Protein AF-A0A8S4G2T6-F1 (afdb_monomer_lite)

Foldseek 3Di:
DDPVVVVVCCCVPQNLVNVLVVLVVQCVDPLLVVQCVDQDDDDPDPVSPPDHNVNSVVSVVVSLVSVLVSLLVVVVVVVVVVVVVVVCVVVVPDPDDDPPDCVLVVLVVVLVVLSVVCVDPPCPPVSLVVNLVSLVVVCVDPLLVVQCVPQDDDDPDPVVPPDHNVNSVVSVVSSVVSNVSSVVVVVVPDPVVNVVVVVVVVVVVVVVVVVVVVVVVVVVVVVVVVVVVVVVVVVVVVVVVVVVVVVVVVVVVVVVVVVPDDDDPDPVVVVVVVVVVVVVVVVVVVVVVVVVVVVVVVVVVVVVVVVVVVVVVVVVVVVVVVVCVVCVVVVHDDDPDDPDPVVVVPD

Sequence (347 aa):
MKKDSLKQLLVKRIGMETFSAKLSEVSKHEAYSRAAKHPQLKVKAASDILIDYEFCKLFKGLETNLARHVVTSIFSAKLSEVSRHEAYSRAAKHPQLKVKAASDILIDYEFCKLFKGLETNLARHVVTSIFSAKLSEVSRHEAYSRAAKHPQLKVKAASDILIDYEFCKLFKGLESVLIQSLTVAQTNGDTEEDTESLAQYKSLIRQQDARLHELLQQLAAEQQRGHKLQAALTDATSENSRLKDENTLLKAQLSTAASIQPAPSVDVNIQLEYQQKLSALTEEVNRLNAVSQAANEELARTKKDQDDLLELLADQDSKLNEYKMRLLSLGQPVEDDLPTEAEQSLA

InterPro domains:
  IPR006953 Vesicle tethering protein Uso1/P115-like, head domain [PF04869] (2-68)
  IPR006955 Uso1/p115-like vesicle tethering protein, C-terminal [PF04871] (237-342)
  IPR011989 Armadillo-like helical [G3DSA:1.25.10.10] (1-68)
  IPR011989 Armadillo-like helical [G3DSA:1.25.10.10] (69-124)
  IPR011989 Armadillo-like helical [G3DSA:1.25.10.10] (125-182)
  IPR024095 Vesicle tethering protein p115 [PTHR10013] (3-262)

Organism: Plutella xylostella (NCBI:txid51655)

Radius of gyration: 42.74 Å; chains: 1; bounding box: 104×56×118 Å

Secondary structure (DSSP, 8-state):
--HHHHHHHHHHHT-HHHHHHHHHHHHHSHHHHHHTT-SS---SSGGG-SS-HHHHHHHHHHHHHHHHHHHHHHHHHHHHHHHHHHHHHHHTT-TT-----THHHHHHHHHHHHHHHHTSGGGHHHHHHHHHHHHHHHHHSHHHHHHTT-SS---SSGGG-S--HHHHHHHHHHHHHHHHHHHHHHHTS--HHHHHHHHHHHHHHHHHHHHHHHHHHHHHHHHHHHHHHHHHHHHHHHHHHHHHHHHHHHHHHHHHHHHHSS-----HHHHHHHHHHHHHHHHHHHHHHHHHHHHHHHHHHHHHHHHHHHHHHHHHHHHHHHHHHHHHHTT------PPPGGGGG--

pLDDT: mean 71.34, std 18.03, range [32.41, 97.31]

Structure (mmCIF, N/CA/C/O backbone):
data_AF-A0A8S4G2T6-F1
#
_entry.id   AF-A0A8S4G2T6-F1
#
loop_
_atom_site.group_PDB
_atom_site.id
_atom_site.type_symbol
_atom_site.label_atom_id
_atom_site.label_alt_id
_atom_site.label_comp_id
_atom_site.label_asym_id
_atom_site.label_entity_id
_atom_site.label_seq_id
_atom_site.pdbx_PDB_ins_code
_atom_site.Cartn_x
_atom_site.Cartn_y
_atom_site.Cartn_z
_atom_site.occupancy
_atom_site.B_iso_or_equiv
_atom_site.auth_seq_id
_atom_site.auth_comp_id
_atom_site.auth_asym_id
_atom_site.auth_atom_id
_atom_site.pdbx_PDB_model_num
ATOM 1 N N . MET A 1 1 ? 22.622 -19.905 3.052 1.00 53.53 1 MET A N 1
ATOM 2 C CA . MET A 1 1 ? 23.600 -19.986 1.938 1.00 53.53 1 MET A CA 1
ATOM 3 C C . MET A 1 1 ? 23.959 -18.561 1.515 1.00 53.53 1 MET A C 1
ATOM 5 O O . MET A 1 1 ? 23.044 -17.755 1.414 1.00 53.53 1 MET A O 1
ATOM 9 N N . LYS A 1 2 ? 25.239 -18.199 1.340 1.00 76.75 2 LYS A N 1
ATOM 10 C CA . LYS A 1 2 ? 25.619 -16.818 0.961 1.00 76.75 2 LYS A CA 1
ATOM 11 C C . LYS A 1 2 ? 25.312 -16.560 -0.525 1.00 76.75 2 LYS A C 1
ATOM 13 O O . LYS A 1 2 ? 25.535 -17.445 -1.351 1.00 76.75 2 LYS A O 1
ATOM 18 N N . LYS A 1 3 ? 24.831 -15.352 -0.857 1.00 64.75 3 LYS A N 1
ATOM 19 C CA . LYS A 1 3 ? 24.404 -14.927 -2.211 1.00 64.75 3 LYS A CA 1
ATOM 20 C C . LYS A 1 3 ? 25.457 -15.234 -3.285 1.00 64.75 3 LYS A C 1
ATOM 22 O O . LYS A 1 3 ? 25.122 -15.761 -4.342 1.00 64.75 3 LYS A O 1
ATOM 27 N N . ASP A 1 4 ? 26.729 -14.980 -2.993 1.00 64.44 4 ASP A N 1
ATOM 28 C CA . ASP A 1 4 ? 27.814 -15.171 -3.963 1.00 64.44 4 ASP A CA 1
ATOM 29 C C . ASP A 1 4 ? 28.198 -16.638 -4.162 1.00 64.44 4 ASP A C 1
ATOM 31 O O . ASP A 1 4 ? 28.523 -17.047 -5.275 1.00 64.44 4 ASP A O 1
ATOM 35 N N . SER A 1 5 ? 28.068 -17.466 -3.124 1.00 73.88 5 SER A N 1
ATOM 36 C CA . SER A 1 5 ? 28.280 -18.913 -3.238 1.00 73.88 5 SER A CA 1
ATOM 37 C C . SER A 1 5 ? 27.240 -19.560 -4.154 1.00 73.88 5 SER A C 1
ATOM 39 O O . SER A 1 5 ? 27.581 -20.433 -4.949 1.00 73.88 5 SER A O 1
ATOM 41 N N . LEU A 1 6 ? 25.983 -19.105 -4.087 1.00 74.81 6 LEU A N 1
ATOM 42 C CA . LEU A 1 6 ? 24.913 -19.594 -4.957 1.00 74.81 6 LEU A CA 1
ATOM 43 C C . LEU A 1 6 ? 25.132 -19.169 -6.416 1.00 74.81 6 LEU A C 1
ATOM 45 O O . LEU A 1 6 ? 25.026 -19.999 -7.316 1.00 74.81 6 LEU A O 1
ATOM 49 N N . LYS A 1 7 ? 25.514 -17.906 -6.648 1.00 70.56 7 LYS A N 1
ATOM 50 C CA . LYS A 1 7 ? 25.868 -17.407 -7.988 1.00 70.56 7 LYS A CA 1
ATOM 51 C C . LYS A 1 7 ? 27.004 -18.219 -8.613 1.00 70.56 7 LYS A C 1
ATOM 53 O O . LYS A 1 7 ? 26.889 -18.649 -9.756 1.00 70.56 7 LYS A O 1
ATOM 58 N N . GLN A 1 8 ? 28.079 -18.468 -7.862 1.00 70.81 8 GLN A N 1
ATOM 59 C CA . GLN A 1 8 ? 29.211 -19.263 -8.348 1.00 70.81 8 GLN A CA 1
ATOM 60 C C . GLN A 1 8 ? 28.806 -20.697 -8.690 1.00 70.81 8 GLN A C 1
ATOM 62 O O . GLN A 1 8 ? 29.274 -21.245 -9.687 1.00 70.81 8 GLN A O 1
ATOM 67 N N . LEU A 1 9 ? 27.934 -21.306 -7.885 1.00 79.00 9 LEU A N 1
ATOM 68 C CA . LEU A 1 9 ? 27.443 -22.657 -8.139 1.00 79.00 9 LEU A CA 1
ATOM 69 C C . LEU A 1 9 ? 26.601 -22.715 -9.421 1.00 79.00 9 LEU A C 1
ATOM 71 O O . LEU A 1 9 ? 26.767 -23.631 -10.224 1.00 79.00 9 LEU A O 1
ATOM 75 N N . LEU A 1 10 ? 25.750 -21.710 -9.630 1.00 76.31 10 LEU A N 1
ATOM 76 C CA . LEU A 1 10 ? 24.882 -21.591 -10.798 1.00 76.31 10 LEU A CA 1
ATOM 77 C C . LEU A 1 10 ? 25.693 -21.394 -12.088 1.00 76.31 10 LEU A C 1
ATOM 79 O O . LEU A 1 10 ? 25.471 -22.107 -13.066 1.00 76.31 10 LEU A O 1
ATOM 83 N N . VAL A 1 11 ? 26.710 -20.525 -12.060 1.00 70.81 11 VAL A N 1
ATOM 84 C CA . VAL A 1 11 ? 27.655 -20.352 -13.179 1.00 70.81 11 VAL A CA 1
ATOM 85 C C . VAL A 1 11 ? 28.403 -21.652 -13.478 1.00 70.81 11 VAL A C 1
ATOM 87 O O . VAL A 1 11 ? 28.485 -22.046 -14.636 1.00 70.81 11 VAL A O 1
ATOM 90 N N . LYS A 1 12 ? 28.932 -22.335 -12.453 1.00 77.94 12 LYS A N 1
ATOM 91 C CA . LYS A 1 12 ? 29.788 -23.520 -12.637 1.00 77.94 12 LYS A CA 1
ATOM 92 C C . LYS A 1 12 ? 29.040 -24.780 -13.064 1.00 77.94 12 LYS A C 1
ATOM 94 O O . LYS A 1 12 ? 29.635 -25.614 -13.735 1.00 77.94 12 LYS A O 1
ATOM 99 N N . ARG A 1 13 ? 27.793 -24.972 -12.621 1.00 86.25 13 ARG A N 1
ATOM 100 C CA . ARG A 1 13 ? 27.057 -26.231 -12.845 1.00 86.25 13 ARG A CA 1
ATOM 101 C C . ARG A 1 13 ? 25.997 -26.157 -13.930 1.00 86.25 13 ARG A C 1
ATOM 103 O O . ARG A 1 13 ? 25.755 -27.162 -14.581 1.00 86.25 13 ARG A O 1
ATOM 110 N N . ILE A 1 14 ? 25.344 -25.010 -14.084 1.00 82.62 14 ILE A N 1
ATOM 111 C CA . ILE A 1 14 ? 24.227 -24.847 -15.024 1.00 82.62 14 ILE A CA 1
ATOM 112 C C . ILE A 1 14 ? 24.676 -24.011 -16.224 1.00 82.62 14 ILE A C 1
ATOM 114 O O . ILE A 1 14 ? 24.299 -24.294 -17.359 1.00 82.62 14 ILE A O 1
ATOM 118 N N . GLY A 1 15 ? 25.528 -23.015 -15.980 1.00 75.50 15 GLY A N 1
ATOM 119 C CA . GLY A 1 15 ? 25.888 -22.020 -16.978 1.00 75.50 15 GLY A CA 1
ATOM 120 C C . GLY A 1 15 ? 24.841 -20.912 -17.019 1.00 75.50 15 GLY A C 1
ATOM 121 O O . GLY A 1 15 ? 23.632 -21.151 -16.982 1.00 75.50 15 GLY A O 1
ATOM 122 N N . MET A 1 16 ? 25.315 -19.669 -17.059 1.00 71.00 16 MET A N 1
ATOM 123 C CA . MET A 1 16 ? 24.437 -18.510 -16.919 1.00 71.00 16 MET A CA 1
ATOM 124 C C . MET A 1 16 ? 23.500 -18.327 -18.126 1.00 71.00 16 MET A C 1
ATOM 126 O O . MET A 1 16 ? 22.349 -17.926 -17.965 1.00 71.00 16 MET A O 1
ATOM 130 N N . GLU A 1 17 ? 23.967 -18.688 -19.322 1.00 72.62 17 GLU A N 1
ATOM 131 C CA . GLU A 1 17 ? 23.162 -18.669 -20.548 1.00 72.62 17 GLU A CA 1
ATOM 132 C C . GLU A 1 17 ? 22.051 -19.723 -20.513 1.00 72.62 17 GLU A C 1
ATOM 134 O O . GLU A 1 17 ? 20.893 -19.394 -20.756 1.00 72.62 17 GLU A O 1
ATOM 139 N N . THR A 1 18 ? 22.368 -20.960 -20.118 1.00 80.06 18 THR A N 1
ATOM 140 C CA . THR A 1 18 ? 21.391 -22.051 -19.962 1.00 80.06 18 THR A CA 1
ATOM 141 C C . THR A 1 18 ? 20.323 -21.705 -18.933 1.00 80.06 18 THR A C 1
ATOM 143 O O . THR A 1 18 ? 19.136 -21.932 -19.161 1.00 80.06 18 THR A O 1
ATOM 146 N N . PHE A 1 19 ? 20.735 -21.133 -17.799 1.00 82.50 19 PHE A N 1
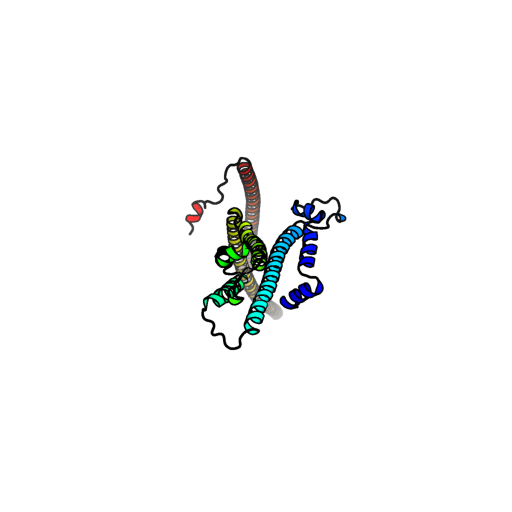ATOM 147 C CA . PHE A 1 19 ? 19.815 -20.692 -16.760 1.00 82.50 19 PHE A CA 1
ATOM 148 C C . PHE A 1 19 ? 18.864 -19.601 -17.273 1.00 82.50 19 PHE A C 1
ATOM 150 O O . PHE A 1 19 ? 17.655 -19.718 -17.093 1.00 82.50 19 PHE A O 1
ATOM 157 N N . SER A 1 20 ? 19.394 -18.586 -17.963 1.00 74.88 20 SER A N 1
ATOM 158 C CA . SER A 1 20 ? 18.592 -17.519 -18.576 1.00 74.88 20 SER A CA 1
ATOM 159 C C . SER A 1 20 ? 17.623 -18.062 -19.636 1.00 74.88 20 SER A C 1
ATOM 161 O O . SER A 1 20 ? 16.441 -17.722 -19.639 1.00 74.88 20 SER A O 1
ATOM 163 N N . ALA A 1 21 ? 18.088 -18.977 -20.491 1.00 80.38 21 ALA A N 1
ATOM 164 C CA . ALA A 1 21 ? 17.261 -19.617 -21.508 1.00 80.38 21 ALA A CA 1
ATOM 165 C C . ALA A 1 21 ? 16.087 -20.380 -20.879 1.00 80.38 21 ALA A C 1
ATOM 167 O O . ALA A 1 21 ? 14.944 -20.171 -21.284 1.00 80.38 21 ALA A O 1
ATOM 168 N N . LYS A 1 22 ? 16.356 -21.189 -19.846 1.00 83.50 22 LYS A N 1
ATOM 169 C CA . LYS A 1 22 ? 15.335 -21.947 -19.112 1.00 83.50 22 LYS A CA 1
ATOM 170 C C . LYS A 1 22 ? 14.353 -21.053 -18.368 1.00 83.50 22 LYS A C 1
ATOM 172 O O . LYS A 1 22 ? 13.161 -21.336 -18.364 1.00 83.50 22 LYS A O 1
ATOM 177 N N . LEU A 1 23 ? 14.827 -19.954 -17.790 1.00 82.38 23 LEU A N 1
ATOM 178 C CA . LEU A 1 23 ? 13.954 -18.975 -17.152 1.00 82.38 23 LEU A CA 1
ATOM 179 C C . LEU A 1 23 ? 12.996 -18.337 -18.171 1.00 82.38 23 LEU A C 1
ATOM 181 O O . LEU A 1 23 ? 11.801 -18.243 -17.905 1.00 82.38 23 LEU A O 1
ATOM 185 N N . SER A 1 24 ? 13.496 -18.013 -19.369 1.00 82.06 24 SER A N 1
ATOM 186 C CA . SER A 1 24 ? 12.681 -17.432 -20.444 1.00 82.06 24 SER A CA 1
ATOM 187 C C . SER A 1 24 ? 11.589 -18.366 -20.981 1.00 82.06 24 SER A C 1
ATOM 189 O O . SER A 1 24 ? 10.638 -17.900 -21.606 1.00 82.06 24 SER A O 1
ATOM 191 N N . GLU A 1 25 ? 11.706 -19.685 -20.773 1.00 86.19 25 GLU A N 1
ATOM 192 C CA . GLU A 1 25 ? 10.678 -20.656 -21.177 1.00 86.19 25 GLU A CA 1
ATOM 193 C C . GLU A 1 25 ? 9.378 -20.469 -20.377 1.00 86.19 25 GLU A C 1
ATOM 195 O O . GLU A 1 25 ? 8.299 -20.706 -20.916 1.00 86.19 25 GLU A O 1
ATOM 200 N N . VAL A 1 26 ? 9.458 -19.971 -19.137 1.00 83.56 26 VAL A N 1
ATOM 201 C CA . VAL A 1 26 ? 8.286 -19.720 -18.280 1.00 83.56 26 VAL A CA 1
ATOM 202 C C . VAL A 1 26 ? 7.405 -18.620 -18.872 1.00 83.56 26 VAL A C 1
ATOM 204 O O . VAL A 1 26 ? 6.210 -18.830 -19.066 1.00 83.56 26 VAL A O 1
ATOM 207 N N . SER A 1 27 ? 7.999 -17.483 -19.249 1.00 83.38 27 SER A N 1
ATOM 208 C CA . SER A 1 27 ? 7.277 -16.363 -19.874 1.00 83.38 27 SER A CA 1
ATOM 209 C C . SER A 1 27 ? 6.740 -16.693 -21.273 1.00 83.38 27 SER A C 1
ATOM 211 O O . SER A 1 27 ? 5.788 -16.066 -21.736 1.00 83.38 27 SER A O 1
ATOM 213 N N . LYS A 1 28 ? 7.323 -17.690 -21.953 1.00 87.19 28 LYS A N 1
ATOM 214 C CA . LYS A 1 28 ? 6.869 -18.187 -23.265 1.00 87.19 28 LYS A CA 1
ATOM 215 C C . LYS A 1 28 ? 5.751 -19.226 -23.165 1.00 87.19 28 LYS A C 1
ATOM 217 O O . LYS A 1 28 ? 5.163 -19.575 -24.187 1.00 87.19 28 LYS A O 1
ATOM 222 N N . HIS A 1 29 ? 5.463 -19.737 -21.970 1.00 86.94 29 HIS A N 1
ATOM 223 C CA . HIS A 1 29 ? 4.462 -20.777 -21.788 1.00 86.94 29 HIS A CA 1
ATOM 224 C C . HIS A 1 29 ? 3.048 -20.251 -22.088 1.00 86.94 29 HIS A C 1
ATOM 226 O O . HIS A 1 29 ? 2.688 -19.122 -21.742 1.00 86.94 29 HIS A O 1
ATOM 232 N N . GLU A 1 30 ? 2.206 -21.088 -22.698 1.00 84.38 30 GLU A N 1
ATOM 233 C CA . GLU A 1 30 ? 0.849 -20.696 -23.100 1.00 84.38 30 GLU A CA 1
ATOM 234 C C . GLU A 1 30 ? -0.009 -20.284 -21.891 1.00 84.38 30 GLU A C 1
ATOM 236 O O . GLU A 1 30 ? -0.682 -19.252 -21.919 1.00 84.38 30 GLU A O 1
ATOM 241 N N . ALA A 1 31 ? 0.074 -21.045 -20.793 1.00 79.81 31 ALA A N 1
ATOM 242 C CA . ALA A 1 31 ? -0.633 -20.728 -19.550 1.00 79.81 31 ALA A CA 1
ATOM 243 C C . ALA A 1 31 ? -0.209 -19.370 -18.964 1.00 79.81 31 ALA A C 1
ATOM 245 O O . ALA A 1 31 ? -1.056 -18.629 -18.474 1.00 79.81 31 ALA A O 1
ATOM 246 N N . TYR A 1 32 ? 1.074 -19.008 -19.086 1.00 86.38 32 TYR A N 1
ATOM 247 C CA . TYR A 1 32 ? 1.581 -17.712 -18.637 1.00 86.38 32 TYR A CA 1
ATOM 248 C C . TYR A 1 32 ? 1.003 -16.575 -19.485 1.00 86.38 32 TYR A C 1
ATOM 250 O O . TYR A 1 32 ? 0.474 -15.602 -18.956 1.00 86.38 32 TYR A O 1
ATOM 258 N N . SER A 1 33 ? 1.032 -16.721 -20.815 1.00 84.06 33 SER A N 1
ATOM 259 C CA . SER A 1 33 ? 0.483 -15.723 -21.747 1.00 84.06 33 SER A CA 1
ATOM 260 C C . SER A 1 33 ? -1.017 -15.492 -21.556 1.00 84.06 33 SER A C 1
ATOM 262 O O . SER A 1 33 ? -1.506 -14.380 -21.766 1.00 84.06 33 SER A O 1
ATOM 264 N N . ARG A 1 34 ? -1.750 -16.542 -21.172 1.00 81.25 34 ARG A N 1
ATOM 265 C CA . ARG A 1 34 ? -3.183 -16.487 -20.880 1.00 81.25 34 ARG A CA 1
ATOM 266 C C . ARG A 1 34 ? -3.452 -15.794 -19.542 1.00 81.25 34 ARG A C 1
ATOM 268 O O . ARG A 1 34 ? -4.256 -14.869 -19.501 1.00 81.25 34 ARG A O 1
ATOM 275 N N . ALA A 1 35 ? -2.751 -16.193 -18.482 1.00 80.81 35 ALA A N 1
ATOM 276 C CA . ALA A 1 35 ? -2.909 -15.626 -17.144 1.00 80.81 35 ALA A CA 1
ATOM 277 C C . ALA A 1 35 ? -2.503 -14.144 -17.085 1.00 80.81 35 ALA A C 1
ATOM 279 O O . ALA A 1 35 ? -3.231 -13.329 -16.531 1.00 80.81 35 ALA A O 1
ATOM 280 N N . ALA A 1 36 ? -1.409 -13.760 -17.750 1.00 83.12 36 ALA A N 1
ATOM 281 C CA . ALA A 1 36 ? -0.885 -12.392 -17.744 1.00 83.12 36 ALA A CA 1
ATOM 282 C C . ALA A 1 36 ? -1.822 -11.331 -18.363 1.00 83.12 36 ALA A C 1
ATOM 284 O O . ALA A 1 36 ? -1.598 -10.140 -18.166 1.00 83.12 36 ALA A O 1
ATOM 285 N N . LYS A 1 37 ? -2.849 -11.734 -19.127 1.00 82.81 37 LYS A N 1
ATOM 286 C CA . LYS A 1 37 ? -3.818 -10.824 -19.774 1.00 82.81 37 LYS A CA 1
ATOM 287 C C . LYS A 1 37 ? -5.128 -10.670 -19.001 1.00 82.81 37 LYS A C 1
ATOM 289 O O . LYS A 1 37 ? -5.961 -9.847 -19.376 1.00 82.81 37 LYS A O 1
ATOM 294 N N . HIS A 1 38 ? -5.336 -11.467 -17.958 1.00 78.56 38 HIS A N 1
ATOM 295 C CA . HIS A 1 38 ? -6.609 -11.544 -17.254 1.00 78.56 38 HIS A CA 1
ATOM 296 C C . HIS A 1 38 ? -6.387 -11.400 -15.744 1.00 78.56 38 HIS A C 1
ATOM 298 O O . HIS A 1 38 ? -6.188 -12.405 -15.067 1.00 78.56 38 HIS A O 1
ATOM 304 N N . PRO A 1 39 ? -6.468 -10.166 -15.203 1.00 75.50 39 PRO A N 1
ATOM 305 C CA . PRO A 1 39 ? -6.360 -9.920 -13.762 1.00 75.50 39 PRO A CA 1
ATOM 306 C C . PRO A 1 39 ? -7.411 -10.678 -12.943 1.00 75.50 39 PRO A C 1
ATOM 308 O O . PRO A 1 39 ? -7.183 -11.039 -11.795 1.00 75.50 39 PRO A O 1
ATOM 311 N N . GLN A 1 40 ? -8.571 -10.939 -13.550 1.00 71.12 40 GLN A N 1
ATOM 312 C CA . GLN A 1 40 ? -9.634 -11.741 -12.960 1.00 71.12 40 GLN A CA 1
ATOM 313 C C . GLN A 1 40 ? -9.529 -13.194 -13.425 1.00 71.12 40 GLN A C 1
ATOM 315 O O . GLN A 1 40 ? -9.533 -13.476 -14.628 1.00 71.12 40 GLN A O 1
ATOM 320 N N . LEU A 1 41 ? -9.501 -14.116 -12.462 1.00 66.00 41 LEU A N 1
ATOM 321 C CA . LEU A 1 41 ? -9.410 -15.549 -12.712 1.00 66.00 41 LEU A CA 1
ATOM 322 C C . LEU A 1 41 ? -10.727 -16.069 -13.314 1.00 66.00 41 LEU A C 1
ATOM 324 O O . LEU A 1 41 ? -11.729 -16.226 -12.620 1.00 66.00 41 LEU A O 1
ATOM 328 N N . LYS A 1 42 ? -10.733 -16.324 -14.625 1.00 63.81 42 LYS A N 1
ATOM 329 C CA . LYS A 1 42 ? -11.888 -16.874 -15.353 1.00 63.81 42 LYS A CA 1
ATOM 330 C C . LYS A 1 42 ? -11.583 -18.298 -15.800 1.00 63.81 42 LYS A C 1
ATOM 332 O O . LYS A 1 42 ? -11.086 -18.514 -16.903 1.00 63.81 42 LYS A O 1
ATOM 337 N N . VAL A 1 43 ? -11.873 -19.266 -14.935 1.00 68.19 43 VAL A N 1
ATOM 338 C CA . VAL A 1 43 ? -11.674 -20.698 -15.210 1.00 68.19 43 VAL A CA 1
ATOM 339 C C . VAL A 1 43 ? -12.979 -21.476 -15.074 1.00 68.19 43 VAL A C 1
ATOM 341 O O . VAL A 1 43 ? -13.855 -21.101 -14.299 1.00 68.19 43 VAL A O 1
ATOM 344 N N . LYS A 1 44 ? -13.116 -22.554 -15.854 1.00 72.00 44 LYS A N 1
ATOM 345 C CA . LYS A 1 44 ? -14.294 -23.438 -15.822 1.00 72.00 44 LYS A CA 1
ATOM 346 C C . LYS A 1 44 ? -14.148 -24.546 -14.778 1.00 72.00 44 LYS A C 1
ATOM 348 O O . LYS A 1 44 ? -15.152 -25.002 -14.241 1.00 72.00 44 LYS A O 1
ATOM 353 N N . ALA A 1 45 ? -12.913 -24.951 -14.482 1.00 66.00 45 ALA A N 1
ATOM 354 C CA . ALA A 1 45 ? -12.581 -25.935 -13.463 1.00 66.00 45 ALA A CA 1
ATOM 355 C C . ALA A 1 45 ? -11.297 -25.541 -12.715 1.00 66.00 45 ALA A C 1
ATOM 357 O O . ALA A 1 45 ? -10.409 -24.898 -13.273 1.00 66.00 45 ALA A O 1
ATOM 358 N N . ALA A 1 46 ? -11.173 -25.968 -11.455 1.00 61.66 46 ALA A N 1
ATOM 359 C CA . ALA A 1 46 ? -9.984 -25.710 -10.635 1.00 61.66 46 ALA A CA 1
ATOM 360 C C . ALA A 1 46 ? -8.703 -26.346 -11.215 1.00 61.66 46 ALA A C 1
ATOM 362 O O . ALA A 1 46 ? -7.610 -25.833 -11.001 1.00 61.66 46 ALA A O 1
ATOM 363 N N . SER A 1 47 ? -8.839 -27.423 -11.997 1.00 68.44 47 SER A N 1
ATOM 364 C CA . SER A 1 47 ? -7.738 -28.088 -12.706 1.00 68.44 47 SER A CA 1
ATOM 365 C C . SER A 1 47 ? -7.096 -27.236 -13.804 1.00 68.44 47 SER A C 1
ATOM 367 O O . SER A 1 47 ? -5.986 -27.541 -14.230 1.00 68.44 47 SER A O 1
ATOM 369 N N . ASP A 1 48 ? -7.773 -26.179 -14.259 1.00 58.72 48 ASP A N 1
ATOM 370 C CA . ASP A 1 48 ? -7.282 -25.300 -15.326 1.00 58.72 48 ASP A CA 1
ATOM 371 C C . ASP A 1 48 ? -6.396 -24.162 -14.784 1.00 58.72 48 ASP A C 1
ATOM 373 O O . ASP A 1 48 ? -5.818 -23.393 -15.557 1.00 58.72 48 ASP A O 1
ATOM 377 N N . ILE A 1 49 ? -6.281 -24.041 -13.454 1.00 64.56 49 ILE A N 1
ATOM 378 C CA . ILE A 1 49 ? -5.466 -23.028 -12.779 1.00 64.56 49 ILE A CA 1
ATOM 379 C C . ILE A 1 49 ? -4.047 -23.579 -12.602 1.00 64.56 49 ILE A C 1
ATOM 381 O O . ILE A 1 49 ? -3.716 -24.182 -11.585 1.00 64.56 49 ILE A O 1
ATOM 385 N N . LEU A 1 50 ? -3.199 -23.373 -13.611 1.00 70.88 50 LEU A N 1
ATOM 386 C CA . LEU A 1 50 ? -1.773 -23.713 -13.531 1.00 70.88 50 LEU A CA 1
ATOM 387 C C . LEU A 1 50 ? -0.914 -22.522 -13.078 1.00 70.88 50 LEU A C 1
ATOM 389 O O . LEU A 1 50 ? 0.054 -22.694 -12.345 1.00 70.88 50 LEU A O 1
ATOM 393 N N . ILE A 1 51 ? -1.249 -21.323 -13.562 1.00 76.44 51 ILE A N 1
ATOM 394 C CA . ILE A 1 51 ? -0.526 -20.069 -13.327 1.00 76.44 51 ILE A CA 1
ATOM 395 C C . ILE A 1 51 ? -1.565 -18.957 -13.158 1.00 76.44 51 ILE A C 1
ATOM 397 O O . ILE A 1 51 ? -2.485 -18.862 -13.972 1.00 76.44 51 ILE A O 1
ATOM 401 N N . ASP A 1 52 ? -1.414 -18.123 -12.131 1.00 78.19 52 ASP A N 1
ATOM 402 C CA . ASP A 1 52 ? -2.269 -16.960 -11.887 1.00 78.19 52 ASP A CA 1
ATOM 403 C C . ASP A 1 52 ? -1.608 -15.631 -12.307 1.00 78.19 52 ASP A C 1
ATOM 405 O O . ASP A 1 52 ? -0.417 -15.554 -12.629 1.00 78.19 52 ASP A O 1
ATOM 409 N N . TYR A 1 53 ? -2.414 -14.569 -12.341 1.00 77.19 53 TYR A N 1
ATOM 410 C CA . TYR A 1 53 ? -1.984 -13.240 -12.771 1.00 77.19 53 TYR A CA 1
ATOM 411 C C . TYR A 1 53 ? -0.930 -12.612 -11.842 1.00 77.19 53 TYR A C 1
ATOM 413 O O . TYR A 1 53 ? 0.004 -11.966 -12.327 1.00 77.19 53 TYR A O 1
ATOM 421 N N . GLU A 1 54 ? -1.028 -12.832 -10.529 1.00 74.31 54 GLU A N 1
ATOM 422 C CA . GLU A 1 54 ? -0.076 -12.284 -9.556 1.00 74.31 54 GLU A CA 1
ATOM 423 C C . GLU A 1 54 ? 1.295 -12.949 -9.698 1.00 74.31 54 GLU A C 1
ATOM 425 O O . GLU A 1 54 ? 2.324 -12.265 -9.680 1.00 74.31 54 GLU A O 1
ATOM 430 N N . PHE A 1 55 ? 1.328 -14.257 -9.966 1.00 81.75 55 PHE A N 1
ATOM 431 C CA . PHE A 1 55 ? 2.552 -14.949 -10.355 1.00 81.75 55 PHE A CA 1
ATOM 432 C C . PHE A 1 55 ? 3.164 -14.334 -11.616 1.00 81.75 55 PHE A C 1
ATOM 434 O O . PHE A 1 55 ? 4.361 -14.052 -11.628 1.00 81.75 55 PHE A O 1
ATOM 441 N N . CYS A 1 56 ? 2.378 -14.089 -12.671 1.00 78.56 56 CYS A N 1
ATOM 442 C CA . CYS A 1 56 ? 2.888 -13.476 -13.901 1.00 78.56 56 CYS A CA 1
ATOM 443 C C . CYS A 1 56 ? 3.486 -12.084 -13.650 1.00 78.56 56 CYS A C 1
ATOM 445 O O . CYS A 1 56 ? 4.573 -11.769 -14.140 1.00 78.56 56 CYS A O 1
ATOM 447 N N . LYS A 1 57 ? 2.809 -11.252 -12.854 1.00 77.69 57 LYS A N 1
ATOM 448 C CA . LYS A 1 57 ? 3.286 -9.913 -12.488 1.00 77.69 57 LYS A CA 1
ATOM 449 C C . LYS A 1 57 ? 4.604 -9.981 -11.712 1.00 77.69 57 LYS A C 1
ATOM 451 O O . LYS A 1 57 ? 5.567 -9.293 -12.065 1.00 77.69 57 LYS A O 1
ATOM 456 N N . LEU A 1 58 ? 4.672 -10.851 -10.704 1.00 74.31 58 LEU A N 1
ATOM 457 C CA . LEU A 1 58 ? 5.872 -11.073 -9.900 1.00 74.31 58 LEU A CA 1
ATOM 458 C C . LEU A 1 58 ? 7.027 -11.618 -10.750 1.00 74.31 58 LEU A C 1
ATOM 460 O O . LEU A 1 58 ? 8.141 -11.090 -10.703 1.00 74.31 58 LEU A O 1
ATOM 464 N N . PHE A 1 59 ? 6.763 -12.650 -11.552 1.00 76.81 59 PHE A N 1
ATOM 465 C CA . PHE A 1 59 ? 7.759 -13.309 -12.389 1.00 76.81 59 PHE A CA 1
ATOM 466 C C . PHE A 1 59 ? 8.355 -12.344 -13.409 1.00 76.81 59 PHE A C 1
ATOM 468 O O . PHE A 1 59 ? 9.573 -12.271 -13.514 1.00 76.81 59 PHE A O 1
ATOM 475 N N . LYS A 1 60 ? 7.539 -11.525 -14.083 1.00 76.50 60 LYS A N 1
ATOM 476 C CA . LYS A 1 60 ? 8.020 -10.509 -15.033 1.00 76.50 60 LYS A CA 1
ATOM 477 C C . LYS A 1 60 ? 8.981 -9.509 -14.378 1.00 76.50 60 LYS A C 1
ATOM 479 O O . LYS A 1 60 ? 10.027 -9.171 -14.944 1.00 76.50 60 LYS A O 1
ATOM 484 N N . GLY A 1 61 ? 8.658 -9.055 -13.165 1.00 68.62 61 GLY A N 1
ATOM 485 C CA . GLY A 1 61 ? 9.531 -8.174 -12.386 1.00 68.62 61 GLY A CA 1
ATOM 486 C C . GLY A 1 61 ? 10.844 -8.856 -11.989 1.00 68.62 61 GLY A C 1
ATOM 487 O O . GLY A 1 61 ? 11.925 -8.274 -12.123 1.00 68.62 61 GLY A O 1
ATOM 488 N N . LEU A 1 62 ? 10.776 -10.107 -11.532 1.00 69.25 62 LEU A N 1
ATOM 489 C CA . LEU A 1 62 ? 11.949 -10.881 -11.125 1.00 69.25 62 LEU A CA 1
ATOM 490 C C . LEU A 1 62 ? 12.833 -11.284 -12.311 1.00 69.25 62 LEU A C 1
ATOM 492 O O . LEU A 1 62 ? 14.047 -11.136 -12.216 1.00 69.25 62 LEU A O 1
ATOM 496 N N . GLU A 1 63 ? 12.255 -11.719 -13.429 1.00 73.31 63 GLU A N 1
ATOM 497 C CA . GLU A 1 63 ? 12.950 -12.081 -14.669 1.00 73.31 63 GLU A CA 1
ATOM 498 C C . GLU A 1 63 ? 13.777 -10.899 -15.183 1.00 73.31 63 GLU A C 1
ATOM 500 O O . GLU A 1 63 ? 14.968 -11.044 -15.454 1.00 73.31 63 GLU A O 1
ATOM 505 N N . THR A 1 64 ? 13.196 -9.697 -15.192 1.00 66.25 64 THR A N 1
ATOM 506 C CA . THR A 1 64 ? 13.891 -8.465 -15.595 1.00 66.25 64 THR A CA 1
ATOM 507 C C . THR A 1 64 ? 15.050 -8.126 -14.649 1.00 66.25 64 THR A C 1
ATOM 509 O O . THR A 1 64 ? 16.155 -7.784 -15.079 1.00 66.25 64 THR A O 1
ATOM 512 N N . ASN A 1 65 ? 14.830 -8.241 -13.336 1.00 64.75 65 ASN A N 1
ATOM 513 C CA . ASN A 1 65 ? 15.869 -7.991 -12.334 1.00 64.75 65 ASN A CA 1
ATOM 514 C C . ASN A 1 65 ? 17.007 -9.016 -12.394 1.00 64.75 65 ASN A C 1
ATOM 516 O O . ASN A 1 65 ? 18.175 -8.663 -12.187 1.00 64.75 65 ASN A O 1
ATOM 520 N N . LEU A 1 66 ? 16.667 -10.272 -12.676 1.00 66.69 66 LEU A N 1
ATOM 521 C CA . LEU A 1 66 ? 17.614 -11.366 -12.768 1.00 66.69 66 LEU A CA 1
ATOM 522 C C . LEU A 1 66 ? 18.422 -11.264 -14.058 1.00 66.69 66 LEU A C 1
ATOM 524 O O . LEU A 1 66 ? 19.643 -11.309 -13.978 1.00 66.69 66 LEU A O 1
ATOM 528 N N . ALA A 1 67 ? 17.784 -10.993 -15.200 1.00 63.72 67 ALA A N 1
ATOM 529 C CA . ALA A 1 67 ? 18.460 -10.700 -16.464 1.00 63.72 67 ALA A CA 1
ATOM 530 C C . ALA A 1 67 ? 19.487 -9.568 -16.302 1.00 63.72 67 ALA A C 1
ATOM 532 O O . ALA A 1 67 ? 20.633 -9.710 -16.726 1.00 63.72 67 ALA A O 1
ATOM 533 N N . ARG A 1 68 ? 19.130 -8.495 -15.581 1.00 62.03 68 ARG A N 1
ATOM 534 C CA . ARG A 1 68 ? 20.063 -7.407 -15.255 1.00 62.03 68 ARG A CA 1
ATOM 535 C C . ARG A 1 68 ? 21.270 -7.906 -14.457 1.00 62.03 68 ARG A C 1
ATOM 537 O O . ARG A 1 68 ? 22.402 -7.663 -14.853 1.00 62.03 68 ARG A O 1
ATOM 544 N N . HIS A 1 69 ? 21.047 -8.656 -13.377 1.00 64.38 69 HIS A N 1
ATOM 545 C CA . HIS A 1 69 ? 22.134 -9.219 -12.564 1.00 64.38 69 HIS A CA 1
ATOM 546 C C . HIS A 1 69 ? 23.019 -10.196 -13.345 1.00 64.38 69 HIS A C 1
ATOM 548 O O . HIS A 1 69 ? 24.231 -10.233 -13.134 1.00 64.38 69 HIS A O 1
ATOM 554 N N . VAL A 1 70 ? 22.422 -10.984 -14.237 1.00 62.50 70 VAL A N 1
ATOM 555 C CA . VAL A 1 70 ? 23.117 -11.916 -15.124 1.00 62.50 70 VAL A CA 1
ATOM 556 C C . VAL A 1 70 ? 24.032 -11.162 -16.083 1.00 62.50 70 VAL A C 1
ATOM 558 O O . VAL A 1 70 ? 25.220 -11.470 -16.147 1.00 62.50 70 VAL A O 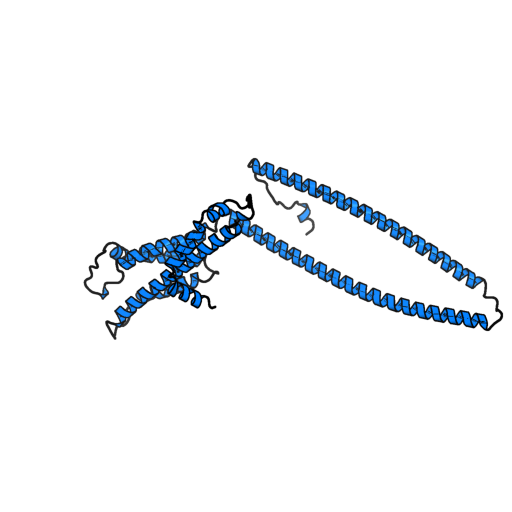1
ATOM 561 N N . VAL A 1 71 ? 23.519 -10.134 -16.761 1.00 58.22 71 VAL A N 1
ATOM 562 C CA . VAL A 1 71 ? 24.301 -9.292 -17.677 1.00 58.22 71 VAL A CA 1
ATOM 563 C C . VAL A 1 71 ? 25.431 -8.585 -16.932 1.00 58.22 71 VAL A C 1
ATOM 565 O O . VAL A 1 71 ? 26.580 -8.666 -17.359 1.00 58.22 71 VAL A O 1
ATOM 568 N N . THR A 1 72 ? 25.147 -7.974 -15.780 1.00 57.84 72 THR A N 1
ATOM 569 C CA . THR A 1 72 ? 26.156 -7.339 -14.918 1.00 57.84 72 THR A CA 1
ATOM 570 C C . THR A 1 72 ? 27.241 -8.333 -14.490 1.00 57.84 72 THR A C 1
ATOM 572 O O . THR A 1 72 ? 28.427 -8.007 -14.512 1.00 57.84 72 THR A O 1
ATOM 575 N N . SER A 1 73 ? 26.863 -9.569 -14.150 1.00 58.41 73 SER A N 1
ATOM 576 C CA . SER A 1 73 ? 27.806 -10.611 -13.733 1.00 58.41 73 SER A CA 1
ATOM 577 C C . SER A 1 73 ? 28.657 -11.144 -14.888 1.00 58.41 73 SER A C 1
ATOM 579 O O . SER A 1 73 ? 29.844 -11.390 -14.689 1.00 58.41 73 SER A O 1
ATOM 581 N N . ILE A 1 74 ? 28.081 -11.327 -16.081 1.00 55.88 74 ILE A N 1
ATOM 582 C CA . ILE A 1 74 ? 28.814 -11.750 -17.285 1.00 55.88 74 ILE A CA 1
ATOM 583 C C . ILE A 1 74 ? 29.771 -10.640 -17.724 1.00 55.88 74 ILE A C 1
ATOM 585 O O . ILE A 1 74 ? 30.932 -10.914 -18.019 1.00 55.88 74 ILE A O 1
ATOM 589 N N . PHE A 1 75 ? 29.309 -9.388 -17.714 1.00 53.59 75 PHE A N 1
ATOM 590 C CA . PHE A 1 75 ? 30.131 -8.223 -18.024 1.00 53.59 75 PHE A CA 1
ATOM 591 C C . PHE A 1 75 ? 31.312 -8.108 -17.055 1.00 53.59 75 PHE A C 1
ATOM 593 O O . PHE A 1 75 ? 32.445 -8.006 -1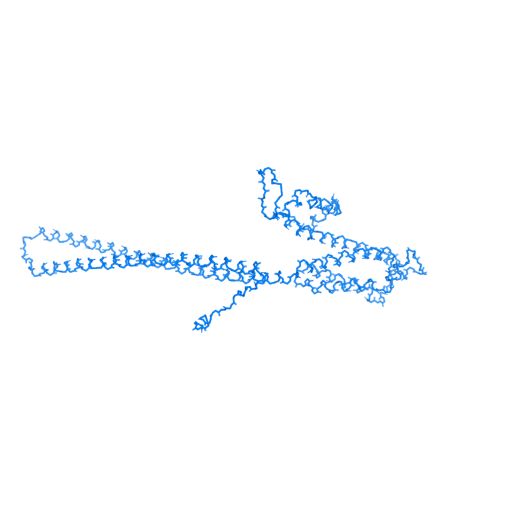7.503 1.00 53.59 75 PHE A O 1
ATOM 600 N N . SER A 1 76 ? 31.074 -8.229 -15.743 1.00 52.06 76 SER A N 1
ATOM 601 C CA . SER A 1 76 ? 32.127 -8.223 -14.715 1.00 52.06 76 SER A CA 1
ATOM 602 C C . SER A 1 76 ? 33.148 -9.351 -14.905 1.00 52.06 76 SER A C 1
ATOM 604 O O . SER A 1 76 ? 34.355 -9.110 -14.830 1.00 52.06 76 SER A O 1
ATOM 606 N N . ALA A 1 77 ? 32.689 -10.571 -15.206 1.00 55.41 77 ALA A N 1
ATOM 607 C CA . ALA A 1 77 ? 33.574 -11.703 -15.467 1.00 55.41 77 ALA A CA 1
ATOM 608 C C . ALA A 1 77 ? 34.450 -11.465 -16.708 1.00 55.41 77 ALA A C 1
ATOM 610 O O . ALA A 1 77 ? 35.664 -11.656 -16.635 1.00 55.41 77 ALA A O 1
ATOM 611 N N . LYS A 1 78 ? 33.861 -10.967 -17.804 1.00 51.62 78 LYS A N 1
ATOM 612 C CA . LYS A 1 78 ? 34.592 -10.642 -19.037 1.00 51.62 78 LYS A CA 1
ATOM 613 C C . LYS A 1 78 ? 35.546 -9.459 -18.862 1.00 51.62 78 LYS A C 1
ATOM 615 O O . LYS A 1 78 ? 36.666 -9.526 -19.351 1.00 51.62 78 LYS A O 1
ATOM 620 N N . LEU A 1 79 ? 35.168 -8.417 -18.117 1.00 50.69 79 LEU A N 1
ATOM 621 C CA . LEU A 1 79 ? 36.058 -7.290 -17.801 1.00 50.69 79 LEU A CA 1
ATOM 622 C C . LEU A 1 79 ? 37.266 -7.752 -16.974 1.00 50.69 79 LEU A C 1
ATOM 624 O O . LEU A 1 79 ? 38.397 -7.360 -17.243 1.00 50.69 79 LEU A O 1
ATOM 628 N N . SER A 1 80 ? 37.037 -8.642 -16.003 1.00 49.38 80 SER A N 1
ATOM 629 C CA . SER A 1 80 ? 38.105 -9.261 -15.214 1.00 49.38 80 SER A CA 1
ATOM 630 C C . SER A 1 80 ? 39.016 -10.156 -16.060 1.00 49.38 80 SER A C 1
ATOM 632 O O . SER A 1 80 ? 40.208 -10.248 -15.774 1.00 49.38 80 SER A O 1
ATOM 634 N N . GLU A 1 81 ? 38.490 -10.842 -17.076 1.00 47.31 81 GLU A N 1
ATOM 635 C CA . GLU A 1 81 ? 39.298 -11.611 -18.034 1.00 47.31 81 GLU A CA 1
ATOM 636 C C . GLU A 1 81 ? 40.144 -10.702 -18.930 1.00 47.31 81 GLU A C 1
ATOM 638 O O . GLU A 1 81 ? 41.338 -10.957 -19.070 1.00 47.31 81 GLU A O 1
ATOM 643 N N . VAL A 1 82 ? 39.573 -9.614 -19.454 1.00 46.75 82 VAL A N 1
ATOM 644 C CA . VAL A 1 82 ? 40.288 -8.619 -20.274 1.00 46.75 82 VAL A CA 1
ATOM 645 C C . VAL A 1 82 ? 41.395 -7.930 -19.467 1.00 46.75 82 VAL A C 1
ATOM 647 O O . VAL A 1 82 ? 42.547 -7.918 -19.898 1.00 46.75 82 VAL A O 1
ATOM 650 N N . SER A 1 83 ? 41.087 -7.459 -18.254 1.00 45.84 83 SER A N 1
ATOM 651 C CA . SER A 1 83 ? 42.055 -6.811 -17.356 1.00 45.84 83 SER A CA 1
ATOM 652 C C . SER A 1 83 ? 43.175 -7.777 -16.927 1.00 45.84 83 SER A C 1
ATOM 654 O O . SER A 1 83 ? 44.355 -7.419 -16.938 1.00 45.84 83 SER A O 1
ATOM 656 N N . ARG A 1 84 ? 42.855 -9.058 -16.663 1.00 38.94 84 ARG A N 1
ATOM 657 C CA . ARG A 1 84 ? 43.875 -10.100 -16.432 1.00 38.94 84 ARG A CA 1
ATOM 658 C C . ARG A 1 84 ? 44.747 -10.325 -17.667 1.00 38.94 84 ARG A C 1
ATOM 660 O O . ARG A 1 84 ? 45.961 -10.425 -17.521 1.00 38.94 84 ARG A O 1
ATOM 667 N N . HIS A 1 85 ? 44.172 -10.388 -18.865 1.00 41.28 85 HIS A N 1
ATOM 668 C CA . HIS A 1 85 ? 44.922 -10.653 -20.094 1.00 41.28 85 HIS A CA 1
ATOM 669 C C . HIS A 1 85 ? 45.898 -9.511 -20.443 1.00 41.28 85 HIS A C 1
ATOM 671 O O . HIS A 1 85 ? 47.038 -9.773 -20.830 1.00 41.28 85 HIS A O 1
ATOM 677 N N . GLU A 1 86 ? 45.514 -8.248 -20.225 1.00 46.94 86 GLU A N 1
ATOM 678 C CA . GLU A 1 86 ? 46.423 -7.099 -20.362 1.00 46.94 86 GLU A CA 1
ATOM 679 C C . GLU A 1 86 ? 47.497 -7.051 -19.268 1.00 46.94 86 GLU A C 1
ATOM 681 O O . GLU A 1 86 ? 48.667 -6.800 -19.571 1.00 46.94 86 GLU A O 1
ATOM 686 N N . ALA A 1 87 ? 47.138 -7.335 -18.012 1.00 38.44 87 ALA A N 1
ATOM 687 C CA . ALA A 1 87 ? 48.092 -7.377 -16.905 1.00 38.44 87 ALA A CA 1
ATOM 688 C C . ALA A 1 87 ? 49.151 -8.477 -17.103 1.00 38.44 87 ALA A C 1
ATOM 690 O O . ALA A 1 87 ? 50.343 -8.220 -16.926 1.00 38.44 87 ALA A O 1
ATOM 691 N N . TYR A 1 88 ? 48.747 -9.674 -17.548 1.00 34.16 88 TYR A N 1
ATOM 692 C CA . TYR A 1 88 ? 49.667 -10.768 -17.882 1.00 34.16 88 TYR A CA 1
ATOM 693 C C . TYR A 1 88 ? 50.548 -10.437 -19.098 1.00 34.16 88 TYR A C 1
ATOM 695 O O . TYR A 1 88 ? 51.747 -10.713 -19.072 1.00 34.16 88 TYR A O 1
ATOM 703 N N . SER A 1 89 ? 50.000 -9.789 -20.131 1.00 41.31 89 SER A N 1
ATOM 704 C CA . SER A 1 89 ? 50.757 -9.388 -21.328 1.00 41.31 89 SER A CA 1
ATOM 705 C C . SER A 1 89 ? 51.763 -8.250 -21.049 1.00 41.31 89 SER A C 1
ATOM 707 O O . SER A 1 89 ? 52.859 -8.245 -21.616 1.00 41.31 89 SER A O 1
ATOM 709 N N . ARG A 1 90 ? 51.456 -7.329 -20.116 1.00 41.94 90 ARG A N 1
ATOM 710 C CA . ARG A 1 90 ? 52.389 -6.284 -19.634 1.00 41.94 90 ARG A CA 1
ATOM 711 C C . ARG A 1 90 ? 53.461 -6.839 -18.689 1.00 41.94 90 ARG A C 1
ATOM 713 O O . ARG A 1 90 ? 54.627 -6.473 -18.825 1.00 41.94 90 ARG A O 1
ATOM 720 N N . ALA A 1 91 ? 53.101 -7.743 -17.774 1.00 35.56 91 ALA A N 1
ATOM 721 C CA . ALA A 1 91 ? 54.038 -8.344 -16.820 1.00 35.56 91 ALA A CA 1
ATOM 722 C C . ALA A 1 91 ? 55.038 -9.310 -17.483 1.00 35.56 91 ALA A C 1
ATOM 724 O O . ALA A 1 91 ? 56.194 -9.375 -17.071 1.00 35.56 91 ALA A O 1
ATOM 725 N N . ALA A 1 92 ? 54.631 -10.019 -18.541 1.00 37.09 92 ALA A N 1
ATOM 726 C CA . ALA A 1 92 ? 55.483 -10.986 -19.233 1.00 37.09 92 ALA A CA 1
ATOM 727 C C . ALA A 1 92 ? 56.593 -10.359 -20.103 1.00 37.09 92 ALA A C 1
ATOM 729 O O . ALA A 1 92 ? 57.454 -11.095 -20.583 1.00 37.09 92 ALA A O 1
ATOM 730 N N . LYS A 1 93 ? 56.599 -9.032 -20.331 1.00 43.38 93 LYS A N 1
ATOM 731 C CA . LYS A 1 93 ? 57.551 -8.392 -21.261 1.00 43.38 93 LYS A CA 1
ATOM 732 C C . LYS A 1 93 ? 58.599 -7.456 -20.653 1.00 43.38 93 LYS A C 1
ATOM 734 O O . LYS A 1 93 ? 59.620 -7.306 -21.309 1.00 43.38 93 LYS A O 1
ATOM 739 N N . HIS A 1 94 ? 58.459 -6.869 -19.454 1.00 40.34 94 HIS A N 1
ATOM 740 C CA . HIS A 1 94 ? 59.513 -5.977 -18.914 1.00 40.34 94 HIS A CA 1
ATOM 741 C C . HIS A 1 94 ? 59.510 -5.803 -17.372 1.00 40.34 94 HIS A C 1
ATOM 743 O O . HIS A 1 94 ? 58.553 -5.248 -16.839 1.00 40.34 94 HIS A O 1
ATOM 749 N N . PRO A 1 95 ? 60.616 -6.111 -16.653 1.00 40.00 95 PRO A N 1
ATOM 750 C CA . PRO A 1 95 ? 60.758 -5.856 -15.207 1.00 40.00 95 PRO A CA 1
ATOM 751 C C . PRO A 1 95 ? 60.975 -4.384 -14.789 1.00 40.00 95 PRO A C 1
ATOM 753 O O . PRO A 1 95 ? 61.241 -4.130 -13.619 1.00 40.00 95 PRO A O 1
ATOM 756 N N . GLN A 1 96 ? 60.949 -3.409 -15.709 1.00 40.72 96 GLN A N 1
ATOM 757 C CA . GLN A 1 96 ? 61.424 -2.032 -15.448 1.00 40.72 96 GLN A CA 1
ATOM 758 C C . GLN A 1 96 ? 60.596 -0.919 -16.137 1.00 40.72 96 GLN A C 1
ATOM 760 O O . GLN A 1 96 ? 61.147 0.122 -16.500 1.00 40.72 96 GLN A O 1
ATOM 765 N N . LEU A 1 97 ? 59.281 -1.080 -16.350 1.00 37.66 97 LEU A N 1
ATOM 766 C CA . LEU A 1 97 ? 58.462 0.022 -16.886 1.00 37.66 97 LEU A CA 1
ATOM 767 C C . LEU A 1 97 ? 57.944 0.952 -15.774 1.00 37.66 97 LEU A C 1
ATOM 769 O O . LEU A 1 97 ? 57.010 0.625 -15.044 1.00 37.66 97 LEU A O 1
ATOM 773 N N . LYS A 1 98 ? 58.509 2.165 -15.708 1.00 40.25 98 LYS A N 1
ATOM 774 C CA . LYS A 1 98 ? 57.854 3.338 -15.110 1.00 40.25 98 LYS A CA 1
ATOM 775 C C . LYS A 1 98 ? 56.605 3.661 -15.935 1.00 40.25 98 LYS A C 1
ATOM 777 O O . LYS A 1 98 ? 56.728 4.067 -17.090 1.00 40.25 98 LYS A O 1
ATOM 782 N N . VAL A 1 99 ? 55.424 3.490 -15.344 1.00 36.91 99 VAL A N 1
ATOM 783 C CA . VAL A 1 99 ? 54.140 3.929 -15.913 1.00 36.91 99 VAL A CA 1
ATOM 784 C C . VAL A 1 99 ? 54.223 5.437 -16.166 1.00 36.91 99 VAL A C 1
ATOM 786 O O . VAL A 1 99 ? 54.366 6.213 -15.224 1.00 36.91 99 VAL A O 1
ATOM 789 N N . LYS A 1 100 ? 54.215 5.857 -17.437 1.00 38.12 100 LYS A N 1
ATOM 790 C CA . LYS A 1 100 ? 54.448 7.260 -17.827 1.00 38.12 100 LYS A CA 1
ATOM 791 C C . LYS A 1 100 ? 53.190 8.124 -17.923 1.00 38.12 100 LYS A C 1
ATOM 793 O O . LYS A 1 100 ? 53.331 9.328 -18.098 1.00 38.12 100 LYS A O 1
ATOM 798 N N . ALA A 1 101 ? 51.992 7.574 -17.747 1.00 44.59 101 ALA A N 1
ATOM 799 C CA . ALA A 1 101 ? 50.795 8.391 -17.600 1.00 44.59 101 ALA A CA 1
ATOM 800 C C . ALA A 1 101 ? 49.739 7.671 -16.757 1.00 44.59 101 ALA A C 1
ATOM 802 O O . ALA A 1 101 ? 49.390 6.522 -17.011 1.00 44.59 101 ALA A O 1
ATOM 803 N N . ALA A 1 102 ? 49.219 8.374 -15.751 1.00 32.41 102 ALA A N 1
ATOM 804 C CA . ALA A 1 102 ? 48.122 7.904 -14.909 1.00 32.41 102 ALA A CA 1
ATOM 805 C C . ALA A 1 102 ? 46.798 7.745 -15.687 1.00 32.41 102 ALA A C 1
ATOM 807 O O . ALA A 1 102 ? 45.896 7.064 -15.208 1.00 32.41 102 ALA A O 1
ATOM 808 N N . SER A 1 103 ? 46.690 8.330 -16.888 1.00 37.78 103 SER A N 1
ATOM 809 C CA . SER A 1 103 ? 45.507 8.266 -17.759 1.00 37.78 103 SER A CA 1
ATOM 810 C C . SER A 1 103 ? 45.133 6.842 -18.169 1.00 37.78 103 SER A C 1
ATOM 812 O O . SER A 1 103 ? 43.948 6.535 -18.253 1.00 37.78 103 SER A O 1
ATOM 814 N N . ASP A 1 104 ? 46.121 5.962 -18.340 1.00 39.31 104 ASP A N 1
ATOM 815 C CA . ASP A 1 104 ? 45.895 4.587 -18.809 1.00 39.31 104 ASP A CA 1
ATOM 816 C C . ASP A 1 104 ? 45.375 3.668 -17.687 1.00 39.31 104 ASP A C 1
ATOM 818 O O . ASP A 1 104 ? 44.836 2.598 -17.954 1.00 39.31 104 ASP A O 1
ATOM 822 N N . ILE A 1 105 ? 45.510 4.097 -16.425 1.00 39.47 105 ILE A N 1
ATOM 823 C CA . ILE A 1 105 ? 44.961 3.430 -15.228 1.00 39.47 105 ILE A CA 1
ATOM 824 C C . ILE A 1 105 ? 43.626 4.078 -14.810 1.00 39.47 105 ILE A C 1
ATOM 826 O O . ILE A 1 105 ? 42.792 3.448 -14.160 1.00 39.47 105 ILE A O 1
ATOM 830 N N . LEU A 1 106 ? 43.395 5.335 -15.204 1.00 36.16 106 LEU A N 1
ATOM 831 C CA . LEU A 1 106 ? 42.244 6.133 -14.777 1.00 36.16 106 LEU A CA 1
ATOM 832 C C . LEU A 1 106 ? 40.911 5.585 -15.300 1.00 36.16 106 LEU A C 1
ATOM 834 O O . LEU A 1 106 ? 39.914 5.632 -14.579 1.00 36.16 106 LEU A O 1
ATOM 838 N N . ILE A 1 107 ? 40.901 5.035 -16.521 1.00 41.06 107 ILE A N 1
ATOM 839 C CA . ILE A 1 107 ? 39.706 4.392 -17.084 1.00 41.06 107 ILE A CA 1
ATOM 840 C C . ILE A 1 107 ? 39.332 3.172 -16.236 1.00 41.06 107 ILE A C 1
ATOM 842 O O . ILE A 1 107 ? 38.164 2.999 -15.931 1.00 41.06 107 ILE A O 1
ATOM 846 N N . ASP A 1 108 ? 40.294 2.379 -15.765 1.00 50.19 108 ASP A N 1
ATOM 847 C CA . ASP A 1 108 ? 40.005 1.179 -14.969 1.00 50.19 108 ASP A CA 1
ATOM 848 C C . ASP A 1 108 ? 39.468 1.536 -13.563 1.00 50.19 108 ASP A C 1
ATOM 850 O O . ASP A 1 108 ? 38.459 0.996 -13.103 1.00 50.19 108 ASP A O 1
ATOM 854 N N . TYR A 1 109 ? 40.069 2.531 -12.895 1.00 42.81 109 TYR A N 1
ATOM 855 C CA . TYR A 1 109 ? 39.680 2.931 -11.534 1.00 42.81 109 TYR A CA 1
ATOM 856 C C . TYR A 1 109 ? 38.321 3.647 -11.462 1.00 42.81 109 TYR A C 1
ATOM 858 O O . TYR A 1 109 ? 37.476 3.289 -10.634 1.00 42.81 109 TYR A O 1
ATOM 866 N N . GLU A 1 110 ? 38.077 4.639 -12.325 1.00 49.41 110 GLU A N 1
ATOM 867 C CA . GLU A 1 110 ? 36.817 5.394 -12.306 1.00 49.41 110 GLU A CA 1
ATOM 868 C C . GLU A 1 110 ? 35.643 4.545 -12.805 1.00 49.41 110 GLU A C 1
ATOM 870 O O . GLU A 1 110 ? 34.545 4.626 -12.251 1.00 49.41 110 GLU A O 1
ATOM 875 N N . PHE A 1 111 ? 35.873 3.651 -13.772 1.00 52.78 111 PHE A N 1
ATOM 876 C CA . PHE A 1 111 ? 34.843 2.732 -14.258 1.00 52.78 111 PHE A CA 1
ATOM 877 C C . PHE A 1 111 ? 34.480 1.684 -13.195 1.00 52.78 111 PHE A C 1
ATOM 879 O O . PHE A 1 111 ? 33.296 1.436 -12.957 1.00 52.78 111 PHE A O 1
ATOM 886 N N . CYS A 1 112 ? 35.466 1.151 -12.460 1.00 50.06 112 CYS A N 1
ATOM 887 C CA . CYS A 1 112 ? 35.223 0.280 -11.304 1.00 50.06 112 CYS A CA 1
ATOM 888 C C . CYS A 1 112 ? 34.459 0.993 -10.172 1.00 50.06 112 CYS A C 1
ATOM 890 O O . CYS A 1 112 ? 33.578 0.400 -9.542 1.00 50.06 112 CYS A O 1
ATOM 892 N N . LYS A 1 113 ? 34.758 2.272 -9.913 1.00 50.81 113 LYS A N 1
ATOM 893 C CA . LYS A 1 113 ? 34.088 3.084 -8.884 1.00 50.81 113 LYS A CA 1
ATOM 894 C C . LYS A 1 113 ? 32.635 3.403 -9.252 1.00 50.81 113 LYS A C 1
ATOM 896 O O . LYS A 1 113 ? 31.749 3.246 -8.410 1.00 50.81 113 LYS A O 1
ATOM 901 N N . LEU A 1 114 ? 32.382 3.777 -10.507 1.00 54.41 114 LEU A N 1
ATOM 902 C CA . LEU A 1 114 ? 31.036 3.968 -11.061 1.00 54.41 114 LEU A CA 1
ATOM 903 C C . LEU A 1 114 ? 30.206 2.679 -10.996 1.00 54.41 114 LEU A C 1
ATOM 905 O O . LEU A 1 114 ? 29.047 2.710 -10.582 1.00 54.41 114 LEU A O 1
ATOM 909 N N . PHE A 1 115 ? 30.815 1.538 -11.323 1.00 53.12 115 PHE A N 1
ATOM 910 C CA . PHE A 1 115 ? 30.158 0.232 -11.279 1.00 53.12 115 PHE A CA 1
ATOM 911 C C . PHE A 1 115 ? 29.772 -0.188 -9.854 1.00 53.12 115 PHE A C 1
ATOM 913 O O . PHE A 1 115 ? 28.653 -0.642 -9.620 1.00 53.12 115 PHE A O 1
ATOM 920 N N . LYS A 1 116 ? 30.654 0.041 -8.873 1.00 50.22 116 LYS A N 1
ATOM 921 C CA . LYS A 1 116 ? 30.366 -0.206 -7.451 1.00 50.22 116 LYS A CA 1
ATOM 922 C C . LYS A 1 116 ? 29.251 0.707 -6.915 1.00 50.22 116 LYS A C 1
ATOM 924 O O . LYS A 1 116 ? 28.472 0.291 -6.063 1.00 50.22 116 LYS A O 1
ATOM 929 N N . GLY A 1 117 ? 29.138 1.930 -7.443 1.00 50.12 117 GLY A N 1
ATOM 930 C CA . GLY A 1 117 ? 28.031 2.850 -7.155 1.00 50.12 117 GLY A CA 1
ATOM 931 C C . GLY A 1 117 ? 26.674 2.362 -7.678 1.00 50.12 117 GLY A C 1
ATOM 932 O O . GLY A 1 117 ? 25.661 2.524 -6.997 1.00 50.12 117 GLY A O 1
ATOM 933 N N . LEU A 1 118 ? 26.658 1.697 -8.838 1.00 51.47 118 LEU A N 1
ATOM 934 C CA . LEU A 1 118 ? 25.461 1.119 -9.467 1.00 51.47 118 LEU A CA 1
ATOM 935 C C . LEU A 1 118 ? 24.817 -0.019 -8.651 1.00 51.47 118 LEU A C 1
ATOM 937 O O . LEU A 1 118 ? 23.611 -0.246 -8.760 1.00 51.47 118 LEU A O 1
ATOM 941 N N . GLU A 1 119 ? 25.586 -0.707 -7.801 1.00 47.19 119 GLU A N 1
ATOM 942 C CA . GLU A 1 119 ? 25.066 -1.738 -6.890 1.00 47.19 119 GLU A CA 1
ATOM 943 C C . GLU A 1 119 ? 24.265 -1.155 -5.708 1.00 47.19 119 GLU A C 1
ATOM 945 O O . GLU A 1 119 ? 23.475 -1.867 -5.081 1.00 47.19 119 GLU A O 1
ATOM 950 N N . THR A 1 120 ? 24.415 0.141 -5.408 1.00 46.38 120 THR A N 1
ATOM 951 C CA . THR A 1 120 ? 23.742 0.797 -4.276 1.00 46.38 120 THR A CA 1
ATOM 952 C C . THR A 1 120 ? 22.476 1.548 -4.705 1.00 46.38 120 THR A C 1
ATOM 954 O O . THR A 1 120 ? 22.480 2.342 -5.641 1.00 46.38 120 THR A O 1
ATOM 957 N N . ASN A 1 121 ? 21.356 1.299 -4.011 1.00 48.81 121 ASN A N 1
ATOM 958 C CA . ASN A 1 121 ? 20.022 1.819 -4.363 1.00 48.81 121 ASN A CA 1
ATOM 959 C C . ASN A 1 121 ? 19.917 3.359 -4.352 1.00 48.81 121 ASN A C 1
ATOM 961 O O . ASN A 1 121 ? 19.076 3.911 -5.056 1.00 48.81 121 ASN A O 1
ATOM 965 N N . LEU A 1 122 ? 20.739 4.039 -3.549 1.00 38.75 122 LEU A N 1
ATOM 966 C CA . LEU A 1 122 ? 20.479 5.405 -3.083 1.00 38.75 122 LEU A CA 1
ATOM 967 C C . LEU A 1 122 ? 20.804 6.510 -4.111 1.00 38.75 122 LEU A C 1
ATOM 969 O O . LEU A 1 122 ? 20.306 7.618 -3.976 1.00 38.75 122 LEU A O 1
ATOM 973 N N . ALA A 1 123 ? 21.594 6.220 -5.152 1.00 45.50 123 ALA A N 1
ATOM 974 C CA . ALA A 1 123 ? 22.036 7.210 -6.150 1.00 45.50 123 ALA A CA 1
ATOM 975 C C . ALA A 1 123 ? 21.800 6.762 -7.606 1.00 45.50 123 ALA A C 1
ATOM 977 O O . ALA A 1 123 ? 22.474 7.211 -8.534 1.00 45.50 123 ALA A O 1
ATOM 978 N N . ARG A 1 124 ? 20.854 5.839 -7.820 1.00 56.59 124 ARG A N 1
ATOM 979 C CA . ARG A 1 124 ? 20.727 5.080 -9.072 1.00 56.59 124 ARG A CA 1
ATOM 980 C C . ARG A 1 124 ? 20.540 5.948 -10.320 1.00 56.59 124 ARG A C 1
ATOM 982 O O . ARG A 1 124 ? 21.188 5.660 -11.319 1.00 56.59 124 ARG A O 1
ATOM 989 N N . HIS A 1 125 ? 19.713 6.994 -10.293 1.00 54.44 125 HIS A N 1
ATOM 990 C CA . HIS A 1 125 ? 19.431 7.797 -11.498 1.00 54.44 125 HIS A CA 1
ATOM 991 C C . HIS A 1 125 ? 20.633 8.635 -11.954 1.00 54.44 125 HIS A C 1
ATOM 993 O O . HIS A 1 125 ? 21.006 8.589 -13.126 1.00 54.44 125 HIS A O 1
ATOM 999 N N . VAL A 1 126 ? 21.287 9.337 -11.025 1.00 55.97 126 VAL A N 1
ATOM 1000 C CA . VAL A 1 126 ? 22.470 10.163 -11.321 1.00 55.97 126 VAL A CA 1
ATOM 1001 C C . VAL A 1 126 ? 23.636 9.283 -11.772 1.00 55.97 126 VAL A C 1
ATOM 1003 O O . VAL A 1 126 ? 24.261 9.551 -12.795 1.00 55.97 126 VAL A O 1
ATOM 1006 N N . VAL A 1 127 ? 23.881 8.176 -11.065 1.00 59.31 127 VAL A N 1
ATOM 1007 C CA . VAL A 1 127 ? 24.961 7.235 -11.396 1.00 59.31 127 VAL A CA 1
ATOM 1008 C C . VAL A 1 127 ? 24.709 6.539 -12.737 1.00 59.31 127 VAL A C 1
ATOM 1010 O O . VAL A 1 127 ? 25.649 6.362 -13.502 1.00 59.31 127 VAL A O 1
ATOM 1013 N N . THR A 1 128 ? 23.456 6.211 -13.071 1.00 63.88 128 THR A N 1
ATOM 1014 C CA . THR A 1 128 ? 23.095 5.591 -14.360 1.00 63.88 128 THR A CA 1
ATOM 1015 C C . THR A 1 128 ? 23.308 6.539 -15.539 1.00 63.88 128 THR A C 1
ATOM 1017 O O . THR A 1 128 ? 23.886 6.133 -16.546 1.00 63.88 128 THR A O 1
ATOM 1020 N N . SER A 1 129 ? 22.897 7.804 -15.408 1.00 64.62 129 SER A N 1
ATOM 1021 C CA . SER A 1 129 ? 23.102 8.822 -16.448 1.00 64.62 129 SER A CA 1
ATOM 1022 C C . SER A 1 129 ? 24.593 9.070 -16.706 1.00 64.62 129 SER A C 1
ATOM 1024 O O . SER A 1 129 ? 25.056 9.004 -17.847 1.00 64.62 129 SER A O 1
ATOM 1026 N N . ILE A 1 130 ? 25.380 9.235 -15.636 1.00 65.06 130 ILE A N 1
ATOM 1027 C CA . ILE A 1 130 ? 26.835 9.417 -15.731 1.00 65.06 130 ILE A CA 1
ATOM 1028 C C . ILE A 1 130 ? 27.504 8.167 -16.321 1.00 65.06 130 ILE A C 1
ATOM 1030 O O . ILE A 1 130 ? 28.370 8.285 -17.185 1.00 65.06 130 ILE A O 1
ATOM 1034 N N . PHE A 1 131 ? 27.091 6.967 -15.907 1.00 68.00 131 PHE A N 1
ATOM 1035 C CA . PHE A 1 131 ? 27.629 5.711 -16.431 1.00 68.00 131 PHE A CA 1
ATOM 1036 C C . PHE A 1 131 ? 27.340 5.530 -17.926 1.00 68.00 131 PHE A C 1
ATOM 1038 O O . PHE A 1 131 ? 28.243 5.176 -18.681 1.00 68.00 131 PHE A O 1
ATOM 1045 N N . SER A 1 132 ? 26.122 5.841 -18.378 1.00 69.94 132 SER A N 1
ATOM 1046 C CA . SER A 1 132 ? 25.763 5.810 -19.802 1.00 69.94 132 SER A CA 1
ATOM 1047 C C . SER A 1 132 ? 26.575 6.819 -20.623 1.00 69.94 132 SER A C 1
ATOM 1049 O O . SER A 1 132 ? 27.025 6.504 -21.728 1.00 69.94 132 SER A O 1
ATOM 1051 N N . ALA A 1 133 ? 26.804 8.020 -20.084 1.00 70.50 133 ALA A N 1
ATOM 1052 C CA . ALA A 1 133 ? 27.643 9.031 -20.724 1.00 70.50 133 ALA A CA 1
ATOM 1053 C C . ALA A 1 133 ? 29.104 8.563 -20.837 1.00 70.50 133 ALA A C 1
ATOM 1055 O O . ALA A 1 133 ? 29.702 8.671 -21.906 1.00 70.50 133 ALA A O 1
ATOM 1056 N N . LYS A 1 134 ? 29.657 7.967 -19.772 1.00 64.62 134 LYS A N 1
ATOM 1057 C CA . LYS A 1 134 ? 31.021 7.416 -19.763 1.00 64.62 134 LYS A CA 1
ATOM 1058 C C . LYS A 1 134 ? 31.197 6.202 -20.672 1.00 64.62 134 LYS A C 1
ATOM 1060 O O . LYS A 1 134 ? 32.222 6.106 -21.338 1.00 64.62 134 LYS A O 1
ATOM 1065 N N . LEU A 1 135 ? 30.203 5.319 -20.769 1.00 70.44 135 LEU A N 1
ATOM 1066 C CA . LEU A 1 135 ? 30.185 4.249 -21.774 1.00 70.44 135 LEU A CA 1
ATOM 1067 C C . LEU A 1 135 ? 30.269 4.824 -23.194 1.00 70.44 135 LEU A C 1
ATOM 1069 O O . LEU A 1 135 ? 31.129 4.422 -23.976 1.00 70.44 135 LEU A O 1
ATOM 1073 N N . SER A 1 136 ? 29.456 5.846 -23.469 1.00 73.50 136 SER A N 1
ATOM 1074 C CA . SER A 1 136 ? 29.427 6.509 -24.775 1.00 73.50 136 SER A CA 1
ATOM 1075 C C . SER A 1 136 ? 30.754 7.201 -25.119 1.00 73.50 136 SER A C 1
ATOM 1077 O O . SER A 1 136 ? 31.116 7.283 -26.292 1.00 73.50 136 SER A O 1
ATOM 1079 N N . GLU A 1 137 ? 31.501 7.703 -24.127 1.00 74.25 137 GLU A N 1
ATOM 1080 C CA . GLU A 1 137 ? 32.843 8.274 -24.330 1.00 74.25 137 GLU A CA 1
ATOM 1081 C C . GLU A 1 137 ? 33.844 7.229 -24.850 1.00 74.25 137 GLU A C 1
ATOM 1083 O O . GLU A 1 137 ? 34.649 7.550 -25.725 1.00 74.25 137 GLU A O 1
ATOM 1088 N N . VAL A 1 138 ? 33.763 5.974 -24.389 1.00 69.81 138 VAL A N 1
ATOM 1089 C CA . VAL A 1 138 ? 34.623 4.877 -24.873 1.00 69.81 138 VAL A CA 1
ATOM 1090 C C . VAL A 1 138 ? 34.353 4.599 -26.351 1.00 69.81 138 VAL A C 1
ATOM 1092 O O . VAL A 1 138 ? 35.290 4.558 -27.150 1.00 69.81 138 VAL A O 1
ATOM 1095 N N . SER A 1 139 ? 33.079 4.502 -26.741 1.00 72.69 139 SER A N 1
ATOM 1096 C CA . SER A 1 139 ? 32.682 4.311 -28.143 1.00 72.69 139 SER A CA 1
ATOM 1097 C C . SER A 1 139 ? 33.016 5.509 -29.042 1.00 72.69 139 SER A C 1
ATOM 1099 O O . SER A 1 139 ? 33.217 5.343 -30.248 1.00 72.69 139 SER A O 1
ATOM 1101 N N . ARG A 1 140 ? 33.117 6.720 -28.477 1.00 76.56 140 ARG A N 1
ATOM 1102 C CA . ARG A 1 140 ? 33.534 7.943 -29.189 1.00 76.56 140 ARG A CA 1
ATOM 1103 C C . ARG A 1 140 ? 35.050 8.121 -29.271 1.00 76.56 140 ARG A C 1
ATOM 1105 O O . ARG A 1 140 ? 35.505 8.989 -30.013 1.00 76.56 140 ARG A O 1
ATOM 1112 N N . HIS A 1 141 ? 35.834 7.327 -28.545 1.00 78.12 141 HIS A N 1
ATOM 1113 C CA . HIS A 1 141 ? 37.282 7.483 -28.516 1.00 78.12 141 HIS A CA 1
ATOM 1114 C C . HIS A 1 141 ? 37.912 7.203 -29.892 1.00 78.12 141 HIS A C 1
ATOM 1116 O O . HIS A 1 141 ? 37.513 6.286 -30.620 1.00 78.12 141 HIS A O 1
ATOM 1122 N N . GLU A 1 142 ? 38.944 7.969 -30.252 1.00 74.62 142 GLU A N 1
ATOM 1123 C CA . GLU A 1 142 ? 39.591 7.874 -31.567 1.00 74.62 142 GLU A CA 1
ATOM 1124 C C . GLU A 1 142 ? 40.197 6.480 -31.805 1.00 74.62 142 GLU A C 1
ATOM 1126 O O . GLU A 1 142 ? 40.032 5.892 -32.877 1.00 74.62 142 GLU A O 1
ATOM 1131 N N . ALA A 1 143 ? 40.839 5.910 -30.778 1.00 65.62 143 ALA A N 1
ATOM 1132 C CA . ALA A 1 143 ? 41.413 4.565 -30.841 1.00 65.62 143 ALA A CA 1
ATOM 1133 C C . ALA A 1 143 ? 40.344 3.481 -31.068 1.00 65.62 143 ALA A C 1
ATOM 1135 O O . ALA A 1 143 ? 40.572 2.557 -31.847 1.00 65.62 143 ALA A O 1
ATOM 1136 N N . TYR A 1 144 ? 39.160 3.635 -30.465 1.00 75.62 144 TYR A N 1
ATOM 1137 C CA . TYR A 1 144 ? 38.031 2.727 -30.663 1.00 75.62 144 TYR A CA 1
ATOM 1138 C C . TYR A 1 144 ? 37.503 2.814 -32.100 1.00 75.62 144 TYR A C 1
ATOM 1140 O O . TYR A 1 144 ? 37.363 1.803 -32.783 1.00 75.62 144 TYR A O 1
ATOM 1148 N N . SER A 1 145 ? 37.291 4.033 -32.607 1.00 78.12 145 SER A N 1
ATOM 1149 C CA . SER A 1 145 ? 36.828 4.268 -33.982 1.00 78.12 145 SER A CA 1
ATOM 1150 C C . SER A 1 145 ? 37.792 3.726 -35.040 1.00 78.12 145 SER A C 1
ATOM 1152 O O . SER A 1 145 ? 37.362 3.270 -36.102 1.00 78.12 145 SER A O 1
ATOM 1154 N N . ARG A 1 146 ? 39.098 3.778 -34.760 1.00 75.00 146 ARG A N 1
ATOM 1155 C CA . ARG A 1 146 ? 40.146 3.235 -35.626 1.00 75.00 146 ARG A CA 1
ATOM 1156 C C . ARG A 1 146 ? 40.143 1.704 -35.596 1.00 75.00 146 ARG A C 1
ATOM 1158 O O . ARG A 1 146 ? 40.092 1.085 -36.654 1.00 75.00 146 ARG A O 1
ATOM 1165 N N . ALA A 1 147 ? 40.128 1.095 -34.411 1.00 70.44 147 ALA A N 1
ATOM 1166 C CA . ALA A 1 147 ? 40.125 -0.359 -34.244 1.00 70.44 147 ALA A CA 1
ATOM 1167 C C . ALA A 1 147 ? 38.847 -1.021 -34.796 1.00 70.44 147 ALA A C 1
ATOM 1169 O O . ALA A 1 147 ? 38.925 -2.016 -35.513 1.00 70.44 147 ALA A O 1
ATOM 1170 N N . ALA A 1 148 ? 37.673 -0.420 -34.576 1.00 77.56 148 ALA A N 1
ATOM 1171 C CA . ALA A 1 148 ? 36.383 -0.942 -35.038 1.00 77.56 148 ALA A CA 1
ATOM 1172 C C . ALA A 1 148 ? 36.252 -1.039 -36.572 1.00 77.56 148 ALA A C 1
ATOM 1174 O O . ALA A 1 148 ? 35.416 -1.790 -37.075 1.00 77.56 148 ALA A O 1
ATOM 1175 N N . LYS A 1 149 ? 37.059 -0.284 -37.331 1.00 81.12 149 LYS A N 1
ATOM 1176 C CA . LYS A 1 149 ? 37.061 -0.282 -38.806 1.00 81.12 149 LYS A CA 1
ATOM 1177 C C . LYS A 1 149 ? 38.074 -1.255 -39.414 1.00 81.12 149 LYS A C 1
ATOM 1179 O O . LYS A 1 149 ? 38.077 -1.447 -40.629 1.00 81.12 149 LYS A O 1
ATOM 1184 N N . HIS A 1 150 ? 38.929 -1.867 -38.597 1.00 77.00 150 HIS A N 1
ATOM 1185 C CA . HIS A 1 150 ? 40.034 -2.695 -39.064 1.00 77.00 150 HIS A CA 1
ATOM 1186 C C . HIS A 1 150 ? 40.007 -4.075 -38.393 1.00 77.00 150 HIS A C 1
ATOM 1188 O O . HIS A 1 150 ? 40.675 -4.270 -37.382 1.00 77.00 150 HIS A O 1
ATOM 1194 N N . PRO A 1 151 ? 39.302 -5.062 -38.988 1.00 73.19 151 PRO A N 1
ATOM 1195 C CA . PRO A 1 151 ? 39.277 -6.442 -38.489 1.00 73.19 151 PRO A CA 1
ATOM 1196 C C . PRO A 1 151 ? 40.660 -7.094 -38.386 1.00 73.19 151 PRO A C 1
ATOM 1198 O O . PRO A 1 151 ? 40.859 -8.028 -37.620 1.00 73.19 151 PRO A O 1
ATOM 1201 N N . GLN A 1 152 ? 41.622 -6.604 -39.171 1.00 66.25 152 GLN A N 1
ATOM 1202 C CA . GLN A 1 152 ? 43.011 -7.045 -39.140 1.00 66.25 152 GLN A CA 1
ATOM 1203 C C . GLN A 1 152 ? 43.876 -5.992 -38.449 1.00 66.25 152 GLN A C 1
ATOM 1205 O O . GLN A 1 152 ? 43.914 -4.834 -38.876 1.00 66.25 152 GLN A O 1
ATOM 1210 N N . LEU A 1 153 ? 44.608 -6.414 -37.416 1.00 61.47 153 LEU A N 1
ATOM 1211 C CA . LEU A 1 153 ? 45.536 -5.563 -36.677 1.00 61.47 153 LEU A CA 1
ATOM 1212 C C . LEU A 1 153 ? 46.694 -5.120 -37.583 1.00 61.47 153 LEU A C 1
ATOM 1214 O O . LEU A 1 153 ? 47.486 -5.939 -38.046 1.00 61.47 153 LEU A O 1
ATOM 1218 N N . LYS A 1 154 ? 46.806 -3.811 -37.825 1.00 59.28 154 LYS A N 1
ATOM 1219 C CA . LYS A 1 154 ? 47.916 -3.203 -38.573 1.00 59.28 154 LYS A CA 1
ATOM 1220 C C . LYS A 1 154 ? 48.651 -2.223 -37.672 1.00 59.28 154 LYS A C 1
ATOM 1222 O O . LYS A 1 154 ? 48.275 -1.061 -37.564 1.00 59.28 154 LYS A O 1
ATOM 1227 N N . VAL A 1 155 ? 49.689 -2.716 -37.014 1.00 61.84 155 VAL A N 1
ATOM 1228 C CA . VAL A 1 155 ? 50.456 -1.990 -35.994 1.00 61.84 155 VAL A CA 1
ATOM 1229 C C . VAL A 1 155 ? 51.938 -2.270 -36.182 1.00 61.84 155 VAL A C 1
ATOM 1231 O O . VAL A 1 155 ? 52.317 -3.379 -36.554 1.00 61.84 155 VAL A O 1
ATOM 1234 N N . LYS A 1 156 ? 52.768 -1.245 -35.967 1.00 62.78 156 LYS A N 1
ATOM 1235 C CA . LYS A 1 156 ? 54.224 -1.324 -36.162 1.00 62.78 156 LYS A CA 1
ATOM 1236 C C . LYS A 1 156 ? 54.932 -1.875 -34.923 1.00 62.78 156 LYS A C 1
ATOM 1238 O O . LYS A 1 156 ? 55.943 -2.555 -35.066 1.00 62.78 156 LYS A O 1
ATOM 1243 N N . ALA A 1 157 ? 54.383 -1.627 -33.735 1.00 54.16 157 ALA A N 1
ATOM 1244 C CA . ALA A 1 157 ? 54.860 -2.178 -32.475 1.00 54.16 157 ALA A CA 1
ATOM 1245 C C . ALA A 1 157 ? 53.696 -2.649 -31.590 1.00 54.16 157 ALA A C 1
ATOM 1247 O O . ALA A 1 157 ? 52.587 -2.122 -31.649 1.00 54.16 157 ALA A O 1
ATOM 1248 N N . ALA A 1 158 ? 53.958 -3.632 -30.723 1.00 48.25 158 ALA A N 1
ATOM 1249 C CA . ALA A 1 158 ? 52.963 -4.151 -29.779 1.00 48.25 158 ALA A CA 1
ATOM 1250 C C . ALA A 1 158 ? 52.520 -3.111 -28.730 1.00 48.25 158 ALA A C 1
ATOM 1252 O O . ALA A 1 158 ? 51.444 -3.245 -28.161 1.00 48.25 158 ALA A O 1
ATOM 1253 N N . SER A 1 159 ? 53.334 -2.078 -28.493 1.00 58.62 159 SER A N 1
ATOM 1254 C CA . SER A 1 159 ? 53.012 -0.930 -27.634 1.00 58.62 159 SER A CA 1
ATOM 1255 C C . SER A 1 159 ? 51.928 -0.018 -28.207 1.00 58.62 159 SER A C 1
ATOM 1257 O O . SER A 1 159 ? 51.346 0.763 -27.466 1.00 58.62 159 SER A O 1
ATOM 1259 N N . ASP A 1 160 ? 51.663 -0.110 -29.512 1.00 52.59 160 ASP A N 1
ATOM 1260 C CA . ASP A 1 160 ? 50.699 0.747 -30.208 1.00 52.59 160 ASP A CA 1
ATOM 1261 C C . ASP A 1 160 ? 49.276 0.152 -30.178 1.00 52.59 160 ASP A C 1
ATOM 1263 O O . ASP A 1 160 ? 48.330 0.745 -30.700 1.00 52.59 160 ASP A O 1
ATOM 1267 N N . ILE A 1 161 ? 49.121 -1.039 -29.586 1.00 58.09 161 ILE A N 1
ATOM 1268 C CA . ILE A 1 161 ? 47.850 -1.752 -29.450 1.00 58.09 161 ILE A CA 1
ATOM 1269 C C . ILE A 1 161 ? 47.224 -1.365 -28.111 1.00 58.09 161 ILE A C 1
ATOM 1271 O O . ILE A 1 161 ? 47.559 -1.934 -27.078 1.00 58.09 161 ILE A O 1
ATOM 1275 N N . LEU A 1 162 ? 46.309 -0.396 -28.144 1.00 56.97 162 LEU A N 1
ATOM 1276 C CA . LEU A 1 162 ? 45.456 -0.057 -26.998 1.00 56.97 162 LEU A CA 1
ATOM 1277 C C . LEU A 1 162 ? 44.110 -0.793 -27.029 1.00 56.97 162 LEU A C 1
ATOM 1279 O O . LEU A 1 162 ? 43.618 -1.219 -25.994 1.00 56.97 162 LEU A O 1
ATOM 1283 N N . ILE A 1 163 ? 43.491 -0.901 -28.207 1.00 64.31 163 ILE A N 1
ATOM 1284 C CA . ILE A 1 163 ? 42.160 -1.486 -28.407 1.00 64.31 163 ILE A CA 1
ATOM 1285 C C . ILE A 1 163 ? 42.178 -2.261 -29.727 1.00 64.31 163 ILE A C 1
ATOM 1287 O O . ILE A 1 163 ? 42.686 -1.750 -30.728 1.00 64.31 163 ILE A O 1
ATOM 1291 N N . ASP A 1 164 ? 41.621 -3.473 -29.740 1.00 65.06 164 ASP A N 1
ATOM 1292 C CA . ASP A 1 164 ? 41.488 -4.300 -30.941 1.00 65.06 164 ASP A CA 1
ATOM 1293 C C . ASP A 1 164 ? 40.033 -4.415 -31.436 1.00 65.06 164 ASP A C 1
ATOM 1295 O O . ASP A 1 164 ? 39.075 -3.969 -30.799 1.00 65.06 164 ASP A O 1
ATOM 1299 N N . TYR A 1 165 ? 39.873 -4.981 -32.634 1.00 67.69 165 TYR A N 1
ATOM 1300 C CA . TYR A 1 165 ? 38.573 -5.118 -33.288 1.00 67.69 165 TYR A CA 1
ATOM 1301 C C . TYR A 1 165 ? 37.600 -6.023 -32.516 1.00 67.69 165 TYR A C 1
ATOM 1303 O O . TYR A 1 165 ? 36.398 -5.745 -32.488 1.00 67.69 165 TYR A O 1
ATOM 1311 N N . GLU A 1 166 ? 38.099 -7.078 -31.866 1.00 62.22 166 GLU A N 1
ATOM 1312 C CA . GLU A 1 166 ? 37.260 -8.009 -31.106 1.00 62.22 166 GLU A CA 1
ATOM 1313 C C . GLU A 1 166 ? 36.735 -7.353 -29.826 1.00 62.22 166 GLU A C 1
ATOM 1315 O O . GLU A 1 166 ? 35.553 -7.502 -29.502 1.00 62.22 166 GLU A O 1
ATOM 1320 N N . PHE A 1 167 ? 37.552 -6.529 -29.162 1.00 69.12 167 PHE A N 1
ATOM 1321 C CA . PHE A 1 167 ? 37.100 -5.651 -28.089 1.00 69.12 167 PHE A CA 1
ATOM 1322 C C . PHE A 1 167 ? 36.008 -4.699 -28.580 1.00 69.12 167 PHE A C 1
ATOM 1324 O O . PHE A 1 167 ? 34.959 -4.618 -27.947 1.00 69.12 167 PHE A O 1
ATOM 1331 N N . CYS A 1 168 ? 36.194 -4.013 -29.715 1.00 69.25 168 CYS A N 1
ATOM 1332 C CA . CYS A 1 168 ? 35.180 -3.094 -30.249 1.00 69.25 168 CYS A CA 1
ATOM 1333 C C . CYS A 1 168 ? 33.854 -3.802 -30.558 1.00 69.25 168 CYS A C 1
ATOM 1335 O O . CYS A 1 168 ? 32.777 -3.300 -30.239 1.00 69.25 168 CYS A O 1
ATOM 1337 N N . LYS A 1 169 ? 33.915 -4.990 -31.161 1.00 70.88 169 LYS A N 1
ATOM 1338 C CA . LYS A 1 169 ? 32.731 -5.795 -31.474 1.00 70.88 169 LYS A CA 1
ATOM 1339 C C . LYS A 1 169 ? 31.999 -6.241 -30.206 1.00 70.88 169 LYS A C 1
ATOM 1341 O O . LYS A 1 169 ? 30.774 -6.131 -30.135 1.00 70.88 169 LYS A O 1
ATOM 1346 N N . LEU A 1 170 ? 32.744 -6.709 -29.204 1.00 64.50 170 LEU A N 1
ATOM 1347 C CA . LEU A 1 170 ? 32.207 -7.119 -27.908 1.00 64.50 170 LEU A CA 1
ATOM 1348 C C . LEU A 1 170 ? 31.607 -5.929 -27.146 1.00 64.50 170 LEU A C 1
ATOM 1350 O O . LEU A 1 170 ? 30.470 -6.008 -26.682 1.00 64.50 170 LEU A O 1
ATOM 1354 N N . PHE A 1 171 ? 32.349 -4.825 -27.050 1.00 70.50 171 PHE A N 1
ATOM 1355 C CA . PHE A 1 171 ? 31.940 -3.611 -26.353 1.00 70.50 171 PHE A CA 1
ATOM 1356 C C . PHE A 1 171 ? 30.675 -3.024 -26.970 1.00 70.50 171 PHE A C 1
ATOM 1358 O O . PHE A 1 171 ? 29.739 -2.755 -26.235 1.00 70.50 171 PHE A O 1
ATOM 1365 N N . LYS A 1 172 ? 30.576 -2.932 -28.302 1.00 75.00 172 LYS A N 1
ATOM 1366 C CA . LYS A 1 172 ? 29.366 -2.442 -28.981 1.00 75.00 172 LYS A CA 1
ATOM 1367 C C . LYS A 1 172 ? 28.119 -3.270 -28.650 1.00 75.00 172 LYS A C 1
ATOM 1369 O O . LYS A 1 172 ? 27.042 -2.714 -28.444 1.00 75.00 172 LYS A O 1
ATOM 1374 N N . GLY A 1 173 ? 28.256 -4.597 -28.596 1.00 68.38 173 GLY A N 1
ATOM 1375 C CA . GLY A 1 173 ? 27.159 -5.483 -28.201 1.00 68.38 173 GLY A CA 1
ATOM 1376 C C . GLY A 1 173 ? 26.750 -5.279 -26.740 1.00 68.38 173 GLY A C 1
ATOM 1377 O O . GLY A 1 173 ? 25.565 -5.171 -26.433 1.00 68.38 173 GLY A O 1
ATOM 1378 N N . LEU A 1 174 ? 27.731 -5.180 -25.841 1.00 63.25 174 LEU A N 1
ATOM 1379 C CA . LEU A 1 174 ? 27.494 -5.012 -24.406 1.00 63.25 174 LEU A CA 1
ATOM 1380 C C . LEU A 1 174 ? 26.988 -3.610 -24.049 1.00 63.25 174 LEU A C 1
ATOM 1382 O O . LEU A 1 174 ? 26.087 -3.498 -23.229 1.00 63.25 174 LEU A O 1
ATOM 1386 N N . GLU A 1 175 ? 27.510 -2.561 -24.678 1.00 70.75 175 GLU A N 1
ATOM 1387 C CA . GLU A 1 175 ? 27.076 -1.171 -24.522 1.00 70.75 175 GLU A CA 1
ATOM 1388 C C . GLU A 1 175 ? 25.601 -1.030 -24.898 1.00 70.75 175 GLU A C 1
ATOM 1390 O O . GLU A 1 175 ? 24.825 -0.498 -24.110 1.00 70.75 175 GLU A O 1
ATOM 1395 N N . SER A 1 176 ? 25.182 -1.589 -26.039 1.00 71.62 176 SER A N 1
ATOM 1396 C CA . SER A 1 176 ? 23.775 -1.575 -26.456 1.00 71.62 176 SER A CA 1
ATOM 1397 C C . SER A 1 176 ? 22.867 -2.254 -25.428 1.00 71.62 176 SER A C 1
ATOM 1399 O O . SER A 1 176 ? 21.823 -1.711 -25.080 1.00 71.62 176 SER A O 1
ATOM 1401 N N . VAL A 1 177 ? 23.262 -3.424 -24.914 1.00 64.81 177 VAL A N 1
ATOM 1402 C CA . VAL A 1 177 ? 22.475 -4.173 -23.920 1.00 64.81 177 VAL A CA 1
ATOM 1403 C C . VAL A 1 177 ? 22.459 -3.462 -22.565 1.00 64.81 177 VAL A C 1
ATOM 1405 O O . VAL A 1 177 ? 21.422 -3.438 -21.903 1.00 64.81 177 VAL A O 1
ATOM 1408 N N . LEU A 1 178 ? 23.580 -2.871 -22.145 1.00 65.12 178 LEU A N 1
ATOM 1409 C CA . LEU A 1 178 ? 23.693 -2.123 -20.894 1.00 65.12 178 LEU A CA 1
ATOM 1410 C C . LEU A 1 178 ? 22.862 -0.846 -20.945 1.00 65.12 178 LEU A C 1
ATOM 1412 O O . LEU A 1 178 ? 22.046 -0.647 -20.052 1.00 65.12 178 LEU A O 1
ATOM 1416 N N . ILE A 1 179 ? 23.004 -0.033 -21.996 1.00 71.56 179 ILE A N 1
ATOM 1417 C CA . ILE A 1 179 ? 22.188 1.168 -22.196 1.00 71.56 179 ILE A CA 1
ATOM 1418 C C . ILE A 1 179 ? 20.716 0.769 -22.213 1.00 71.56 179 ILE A C 1
ATOM 1420 O O . ILE A 1 179 ? 19.958 1.275 -21.402 1.00 71.56 179 ILE A O 1
ATOM 1424 N N . GLN A 1 180 ? 20.313 -0.228 -23.004 1.00 66.75 180 GLN A N 1
ATOM 1425 C CA . GLN A 1 180 ? 18.917 -0.667 -23.056 1.00 66.75 180 GLN A CA 1
ATOM 1426 C C . GLN A 1 180 ? 18.400 -1.181 -21.699 1.00 66.75 180 GLN A C 1
ATOM 1428 O O . GLN A 1 180 ? 17.282 -0.866 -21.310 1.00 66.75 180 GLN A O 1
ATOM 1433 N N . SER A 1 181 ? 19.216 -1.895 -20.920 1.00 60.28 181 SER A N 1
ATOM 1434 C CA . SER A 1 181 ? 18.844 -2.374 -19.575 1.00 60.28 181 SER A CA 1
ATOM 1435 C C . SER A 1 181 ? 18.750 -1.257 -18.527 1.00 60.28 181 SER A C 1
ATOM 1437 O O . SER A 1 181 ? 18.039 -1.404 -17.527 1.00 60.28 181 SER A O 1
ATOM 1439 N N . LEU A 1 182 ? 19.485 -0.165 -18.737 1.00 62.56 182 LEU A N 1
ATOM 1440 C CA . LEU A 1 182 ? 19.518 1.022 -17.886 1.00 62.56 182 LEU A CA 1
ATOM 1441 C C . LEU A 1 182 ? 18.422 2.028 -18.270 1.00 62.56 182 LEU A C 1
ATOM 1443 O O . LEU A 1 182 ? 17.811 2.619 -17.386 1.00 62.56 182 LEU A O 1
ATOM 1447 N N . THR A 1 183 ? 18.105 2.160 -19.560 1.00 58.56 183 THR A N 1
ATOM 1448 C CA . THR A 1 183 ? 17.004 2.981 -20.081 1.00 58.56 183 THR A CA 1
ATOM 1449 C C . THR A 1 183 ? 15.651 2.313 -19.849 1.00 58.56 183 THR A C 1
ATOM 1451 O O . THR A 1 183 ? 14.710 2.997 -19.479 1.00 58.56 183 THR A O 1
ATOM 1454 N N . VAL A 1 184 ? 15.538 0.979 -19.930 1.00 49.81 184 VAL A N 1
ATOM 1455 C CA . VAL A 1 184 ? 14.305 0.257 -19.540 1.00 49.81 184 VAL A CA 1
ATOM 1456 C C . VAL A 1 184 ? 14.015 0.397 -18.039 1.00 49.81 184 VAL A C 1
ATOM 1458 O O . VAL A 1 184 ? 12.865 0.316 -17.618 1.00 49.81 184 VAL A O 1
ATOM 1461 N N . ALA A 1 185 ? 15.032 0.670 -17.215 1.00 48.34 185 ALA A N 1
ATOM 1462 C CA . ALA A 1 185 ? 14.823 1.055 -15.819 1.00 48.34 185 ALA A CA 1
ATOM 1463 C C . ALA A 1 185 ? 14.312 2.503 -15.652 1.00 48.34 185 ALA A C 1
ATOM 1465 O O . ALA A 1 185 ? 13.810 2.820 -14.582 1.00 48.34 185 ALA A O 1
ATOM 1466 N N . GLN A 1 186 ? 14.417 3.349 -16.685 1.00 47.25 186 GLN A N 1
ATOM 1467 C CA . GLN A 1 186 ? 13.829 4.694 -16.738 1.00 47.25 186 GLN A CA 1
ATOM 1468 C C . GLN A 1 186 ? 12.446 4.691 -17.415 1.00 47.25 186 GLN A C 1
ATOM 1470 O O . GLN A 1 186 ? 11.570 5.423 -16.986 1.00 47.25 186 GLN A O 1
ATOM 1475 N N . THR A 1 187 ? 12.199 3.832 -18.413 1.00 38.88 187 THR A N 1
ATOM 1476 C CA . THR A 1 187 ? 10.888 3.750 -19.094 1.00 38.88 187 THR A CA 1
ATOM 1477 C C . THR A 1 187 ? 9.871 2.854 -18.388 1.00 38.88 187 THR A C 1
ATOM 1479 O O . THR A 1 187 ? 8.695 2.910 -18.718 1.00 38.88 187 THR A O 1
ATOM 1482 N N . ASN A 1 188 ? 10.292 2.024 -17.429 1.00 43.09 188 ASN A N 1
ATOM 1483 C CA . ASN A 1 188 ? 9.379 1.276 -16.552 1.00 43.09 188 ASN A CA 1
ATOM 1484 C C . ASN A 1 188 ? 9.163 1.987 -15.201 1.00 43.09 188 ASN A C 1
ATOM 1486 O O . ASN A 1 188 ? 8.893 1.323 -14.201 1.00 43.09 188 ASN A O 1
ATOM 1490 N N . GLY A 1 189 ? 9.353 3.306 -15.147 1.00 45.66 189 GLY A N 1
ATOM 1491 C CA . GLY A 1 189 ? 9.213 4.075 -13.913 1.00 45.66 189 GLY A CA 1
ATOM 1492 C C . GLY A 1 189 ? 9.237 5.587 -14.107 1.00 45.66 189 GLY A C 1
ATOM 1493 O O . GLY A 1 189 ? 9.865 6.258 -13.302 1.00 45.66 189 GLY A O 1
ATOM 1494 N N . ASP A 1 190 ? 8.607 6.084 -15.172 1.00 39.62 190 ASP A N 1
ATOM 1495 C CA . ASP A 1 190 ? 8.206 7.492 -15.321 1.00 39.62 190 ASP A CA 1
ATOM 1496 C C . ASP A 1 190 ? 7.096 7.566 -16.387 1.00 39.62 190 ASP A C 1
ATOM 1498 O O . ASP A 1 190 ? 7.245 8.112 -17.479 1.00 39.62 190 ASP A O 1
ATOM 1502 N N . THR A 1 191 ? 5.964 6.933 -16.095 1.00 43.56 191 THR A N 1
ATOM 1503 C CA . THR A 1 191 ? 4.675 7.471 -16.537 1.00 43.56 191 THR A CA 1
ATOM 1504 C C . THR A 1 191 ? 4.294 8.495 -15.475 1.00 43.56 191 THR A C 1
ATOM 1506 O O . THR A 1 191 ? 4.307 8.157 -14.295 1.00 43.56 191 THR A O 1
ATOM 1509 N N . GLU A 1 192 ? 4.003 9.743 -15.846 1.00 46.81 192 GLU A N 1
ATOM 1510 C CA . GLU A 1 192 ? 3.594 10.794 -14.892 1.00 46.81 192 GLU A CA 1
ATOM 1511 C C . GLU A 1 192 ? 2.431 10.322 -13.987 1.00 46.81 192 GLU A C 1
ATOM 1513 O O . GLU A 1 192 ? 2.407 10.634 -12.797 1.00 46.81 192 GLU A O 1
ATOM 1518 N N . GLU A 1 193 ? 1.580 9.428 -14.506 1.00 46.56 193 GLU A N 1
ATOM 1519 C CA . GLU A 1 193 ? 0.525 8.711 -13.775 1.00 46.56 193 GLU A CA 1
ATOM 1520 C C . GLU A 1 193 ? 1.036 7.806 -12.632 1.00 46.56 193 GLU A C 1
ATOM 1522 O O . GLU A 1 193 ? 0.389 7.718 -11.589 1.00 46.56 193 GLU A O 1
ATOM 1527 N N . ASP A 1 194 ? 2.191 7.141 -12.771 1.00 49.84 194 ASP A N 1
ATOM 1528 C CA . ASP A 1 194 ? 2.768 6.280 -11.724 1.00 49.84 194 ASP A CA 1
ATOM 1529 C C . ASP A 1 194 ? 3.411 7.109 -10.608 1.00 49.84 194 ASP A C 1
ATOM 1531 O O . ASP A 1 194 ? 3.387 6.703 -9.447 1.00 49.84 194 ASP A O 1
ATOM 1535 N N . THR A 1 195 ? 3.968 8.280 -10.923 1.00 54.09 195 THR A N 1
ATOM 1536 C CA . THR A 1 195 ? 4.564 9.180 -9.923 1.00 54.09 195 THR A CA 1
ATOM 1537 C C . THR A 1 195 ? 3.480 9.856 -9.085 1.00 54.09 195 THR A C 1
ATOM 1539 O O . THR A 1 195 ? 3.622 9.944 -7.862 1.00 54.09 195 THR A O 1
ATOM 1542 N N . GLU A 1 196 ? 2.372 10.248 -9.715 1.00 59.12 196 GLU A N 1
ATOM 1543 C CA . GLU A 1 196 ? 1.177 10.759 -9.043 1.00 59.12 196 GLU A CA 1
ATOM 1544 C C . GLU A 1 196 ? 0.476 9.666 -8.225 1.00 59.12 196 GLU A C 1
ATOM 1546 O O . GLU A 1 196 ? 0.249 9.848 -7.028 1.00 59.12 196 GLU A O 1
ATOM 1551 N N . SER A 1 197 ? 0.267 8.477 -8.799 1.00 72.19 197 SER A N 1
ATOM 1552 C CA . SER A 1 197 ? -0.289 7.326 -8.074 1.00 72.19 197 SER A CA 1
ATOM 1553 C C . SER A 1 197 ? 0.590 6.929 -6.887 1.00 72.19 197 SER A C 1
ATOM 1555 O O . SER A 1 197 ? 0.100 6.681 -5.788 1.00 72.19 197 SER A O 1
ATOM 1557 N N . LEU A 1 198 ? 1.915 6.905 -7.049 1.00 73.88 198 LEU A N 1
ATOM 1558 C CA . LEU A 1 198 ? 2.846 6.600 -5.962 1.00 73.88 198 LEU A CA 1
ATOM 1559 C C . LEU A 1 198 ? 2.843 7.694 -4.884 1.00 73.88 198 LEU A C 1
ATOM 1561 O O . LEU A 1 198 ? 3.022 7.383 -3.703 1.00 73.88 198 LEU A O 1
ATOM 1565 N N . ALA A 1 199 ? 2.656 8.962 -5.256 1.00 75.75 199 ALA A N 1
ATOM 1566 C CA . ALA A 1 199 ? 2.481 10.056 -4.305 1.00 75.75 199 ALA A CA 1
ATOM 1567 C C . ALA A 1 199 ? 1.168 9.906 -3.520 1.00 75.75 199 ALA A C 1
ATOM 1569 O O . ALA A 1 199 ? 1.192 10.015 -2.291 1.00 75.75 199 ALA A O 1
ATOM 1570 N N . GLN A 1 200 ? 0.073 9.549 -4.195 1.00 79.00 200 GLN A N 1
ATOM 1571 C CA . GLN A 1 200 ? -1.217 9.240 -3.576 1.00 79.00 200 GLN A CA 1
ATOM 1572 C C . GLN A 1 200 ? -1.108 8.040 -2.625 1.00 79.00 200 GLN A C 1
ATOM 1574 O O . GLN A 1 200 ? -1.495 8.150 -1.464 1.00 79.00 200 GLN A O 1
ATOM 1579 N N . TYR A 1 201 ? -0.471 6.935 -3.033 1.00 82.00 201 TYR A N 1
ATOM 1580 C CA . TYR A 1 201 ? -0.235 5.783 -2.152 1.00 82.00 201 TYR A CA 1
ATOM 1581 C C . TYR A 1 201 ? 0.628 6.142 -0.939 1.00 82.00 201 TYR A C 1
ATOM 1583 O O . TYR A 1 201 ? 0.348 5.695 0.169 1.00 82.00 201 TYR A O 1
ATOM 1591 N N . LYS A 1 202 ? 1.667 6.970 -1.104 1.00 85.19 202 LYS A N 1
ATOM 1592 C CA . LYS A 1 202 ? 2.482 7.446 0.028 1.00 85.19 202 LYS A CA 1
ATOM 1593 C C . LYS A 1 202 ? 1.684 8.332 0.982 1.00 85.19 202 LYS A C 1
ATOM 1595 O O . LYS A 1 202 ? 1.890 8.233 2.190 1.00 85.19 202 LYS A O 1
ATOM 1600 N N . SER A 1 203 ? 0.811 9.191 0.457 1.00 86.62 203 SER A N 1
ATOM 1601 C CA . SER A 1 203 ? -0.092 10.013 1.266 1.00 86.62 203 SER A CA 1
ATOM 1602 C C . SER A 1 203 ? -1.066 9.132 2.047 1.00 86.62 203 SER A C 1
ATOM 1604 O O . SER A 1 203 ? -1.158 9.245 3.268 1.00 86.62 203 SER A O 1
ATOM 1606 N N . 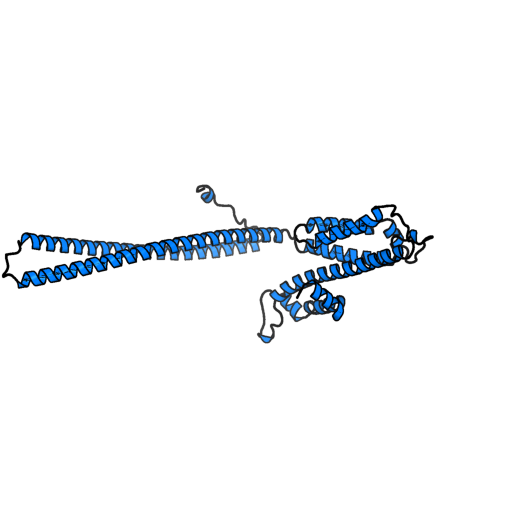LEU A 1 204 ? -1.678 8.160 1.367 1.00 91.75 204 LEU A N 1
ATOM 1607 C CA . LEU A 1 204 ? -2.601 7.203 1.963 1.00 91.75 204 LEU A CA 1
ATOM 1608 C C . LEU A 1 204 ? -1.931 6.371 3.062 1.00 91.75 204 LEU A C 1
ATOM 1610 O O . LEU A 1 204 ? -2.512 6.199 4.126 1.00 91.75 204 LEU A O 1
ATOM 1614 N N . ILE A 1 205 ? -0.695 5.908 2.854 1.00 89.56 205 ILE A N 1
ATOM 1615 C CA . ILE A 1 205 ? 0.071 5.191 3.886 1.00 89.56 205 ILE A CA 1
ATOM 1616 C C . ILE A 1 205 ? 0.312 6.094 5.100 1.00 89.56 205 ILE A C 1
ATOM 1618 O O . ILE A 1 205 ? 0.074 5.666 6.221 1.00 89.56 205 ILE A O 1
ATOM 1622 N N . ARG A 1 206 ? 0.706 7.360 4.906 1.00 92.00 206 ARG A N 1
ATOM 1623 C CA . ARG A 1 206 ? 0.892 8.303 6.026 1.00 92.00 206 ARG A CA 1
ATOM 1624 C C . ARG A 1 206 ? -0.408 8.572 6.779 1.00 92.00 206 ARG A C 1
ATOM 1626 O O . ARG A 1 206 ? -0.391 8.659 8.003 1.00 92.00 206 ARG A O 1
ATOM 1633 N N . GLN A 1 207 ? -1.522 8.701 6.064 1.00 93.75 207 GLN A N 1
ATOM 1634 C CA . GLN A 1 207 ? -2.840 8.894 6.659 1.00 93.75 207 GLN A CA 1
ATOM 1635 C C . GLN A 1 207 ? -3.290 7.647 7.431 1.00 93.75 207 GLN A C 1
ATOM 1637 O O . GLN A 1 207 ? -3.799 7.763 8.545 1.00 93.75 207 GLN A O 1
ATOM 1642 N N . GLN A 1 208 ? -3.055 6.453 6.881 1.00 91.44 208 GLN A N 1
ATOM 1643 C CA . GLN A 1 208 ? -3.319 5.185 7.560 1.00 91.44 208 GLN A CA 1
ATOM 1644 C C . GLN A 1 208 ? -2.442 5.022 8.802 1.00 91.44 208 GLN A C 1
ATOM 1646 O O . GLN A 1 208 ? -2.962 4.649 9.848 1.00 91.44 208 GLN A O 1
ATOM 1651 N N . ASP A 1 209 ? -1.155 5.361 8.725 1.00 94.44 209 ASP A N 1
ATOM 1652 C CA . ASP A 1 209 ? -0.239 5.335 9.866 1.00 94.44 209 ASP A CA 1
ATOM 1653 C C . ASP A 1 209 ? -0.686 6.320 10.958 1.00 94.44 209 ASP A C 1
ATOM 1655 O O . ASP A 1 209 ? -0.688 5.971 12.139 1.00 94.44 209 ASP A O 1
ATOM 1659 N N . ALA A 1 210 ? -1.133 7.524 10.582 1.00 93.56 210 ALA A N 1
ATOM 1660 C CA . ALA A 1 210 ? -1.681 8.505 11.519 1.00 93.56 210 ALA A CA 1
ATOM 1661 C C . ALA A 1 210 ? -2.961 7.992 12.197 1.00 93.56 210 ALA A C 1
ATOM 1663 O O . ALA A 1 210 ? -3.074 8.045 13.423 1.00 93.56 210 ALA A O 1
ATOM 1664 N N . ARG A 1 211 ? -3.894 7.423 11.421 1.00 95.31 211 ARG A N 1
ATOM 1665 C CA . ARG A 1 211 ? -5.138 6.852 11.955 1.00 95.31 211 ARG A CA 1
ATOM 1666 C C . ARG A 1 211 ? -4.882 5.631 12.833 1.00 95.31 211 ARG A C 1
ATOM 1668 O O . ARG A 1 211 ? -5.534 5.466 13.860 1.00 95.31 211 ARG A O 1
ATOM 1675 N N . LEU A 1 212 ? -3.924 4.786 12.458 1.00 96.38 212 LEU A N 1
ATOM 1676 C CA . LEU A 1 212 ? -3.484 3.655 13.267 1.00 96.38 212 LEU A CA 1
ATOM 1677 C C . LEU A 1 212 ? -2.917 4.147 14.600 1.00 96.38 212 LEU A C 1
ATOM 1679 O O . LEU A 1 212 ? -3.231 3.579 15.644 1.00 96.38 212 LEU A O 1
ATOM 1683 N N . HIS A 1 213 ? -2.118 5.214 14.580 1.00 96.44 213 HIS A N 1
ATOM 1684 C CA . HIS A 1 213 ? -1.554 5.789 15.794 1.00 96.44 213 HIS A CA 1
ATOM 1685 C C . HIS A 1 213 ? -2.634 6.374 16.711 1.00 96.44 213 HIS A C 1
ATOM 1687 O O . HIS A 1 213 ? -2.620 6.117 17.915 1.00 96.44 213 HIS A O 1
ATOM 1693 N N . GLU A 1 214 ? -3.615 7.074 16.141 1.00 96.06 214 GLU A N 1
ATOM 1694 C CA . GLU A 1 214 ? -4.772 7.597 16.869 1.00 96.06 214 GLU A CA 1
ATOM 1695 C C . GLU A 1 214 ? -5.603 6.469 17.503 1.00 96.06 214 GLU A C 1
ATOM 1697 O O . GLU A 1 214 ? -5.912 6.518 18.693 1.00 96.06 214 GLU A O 1
ATOM 1702 N N . LEU A 1 215 ? -5.906 5.407 16.748 1.00 95.88 215 LEU A N 1
ATOM 1703 C CA . LEU A 1 215 ? -6.640 4.244 17.257 1.00 95.88 215 LEU A CA 1
ATOM 1704 C C . LEU A 1 215 ? -5.878 3.524 18.374 1.00 95.88 215 LEU A C 1
ATOM 1706 O O . LEU A 1 215 ? -6.476 3.139 19.378 1.00 95.88 215 LEU A O 1
ATOM 1710 N N . LEU A 1 216 ? -4.558 3.364 18.238 1.00 96.56 216 LEU A N 1
ATOM 1711 C CA . LEU A 1 216 ? -3.720 2.794 19.295 1.00 96.56 216 LEU A CA 1
ATOM 1712 C C . LEU A 1 216 ? -3.729 3.669 20.556 1.00 96.56 216 LEU A C 1
ATOM 1714 O O . LEU A 1 216 ? -3.785 3.139 21.667 1.00 96.56 216 LEU A O 1
ATOM 1718 N N . GLN A 1 217 ? -3.719 4.995 20.402 1.00 96.44 217 GLN A N 1
ATOM 1719 C CA . GLN A 1 217 ? -3.808 5.927 21.524 1.00 96.44 217 GLN A CA 1
ATOM 1720 C C . GLN A 1 217 ? -5.178 5.863 22.215 1.00 96.44 217 GLN A C 1
ATOM 1722 O O . GLN A 1 217 ? -5.237 5.830 23.445 1.00 96.44 217 GLN A O 1
ATOM 1727 N N . GLN A 1 218 ? -6.269 5.787 21.449 1.00 97.00 218 GLN A N 1
ATOM 1728 C CA . GLN A 1 218 ? -7.623 5.608 21.984 1.00 97.00 218 GLN A CA 1
ATOM 1729 C C . GLN A 1 218 ? -7.763 4.277 22.728 1.00 97.00 218 GLN A C 1
ATOM 1731 O O . GLN A 1 218 ? -8.292 4.249 23.838 1.00 97.00 218 GLN A O 1
ATOM 1736 N N . LEU A 1 219 ? -7.226 3.186 22.168 1.00 95.94 219 LEU A N 1
ATOM 1737 C CA . LEU A 1 219 ? -7.208 1.878 22.823 1.00 95.94 219 LEU A CA 1
ATOM 1738 C C . LEU A 1 219 ? -6.468 1.943 24.166 1.00 95.94 219 LEU A C 1
ATOM 1740 O O . LEU A 1 219 ? -6.968 1.435 25.167 1.00 95.94 219 LEU A O 1
ATOM 1744 N N . ALA A 1 220 ? -5.304 2.597 24.206 1.00 97.00 220 ALA A N 1
ATOM 1745 C CA . ALA A 1 220 ? -4.534 2.765 25.435 1.00 97.00 220 ALA A CA 1
ATOM 1746 C C . ALA A 1 220 ? -5.291 3.603 26.484 1.00 97.00 220 ALA A C 1
ATOM 1748 O O . ALA A 1 220 ? -5.296 3.257 27.669 1.00 97.00 220 ALA A O 1
ATOM 1749 N N . ALA A 1 221 ? -5.969 4.673 26.058 1.00 96.25 221 ALA A N 1
ATOM 1750 C CA . ALA A 1 221 ? -6.783 5.507 26.938 1.00 96.25 221 ALA A CA 1
ATOM 1751 C C . ALA A 1 221 ? -7.981 4.734 27.517 1.00 96.25 221 ALA A C 1
ATOM 1753 O O . ALA A 1 221 ? -8.214 4.778 28.728 1.00 96.25 221 ALA A O 1
ATOM 1754 N N . GLU A 1 222 ? -8.698 3.970 26.687 1.00 93.00 222 GLU A N 1
ATOM 1755 C CA . GLU A 1 222 ? -9.811 3.128 27.139 1.00 93.00 222 GLU A CA 1
ATOM 1756 C C . GLU A 1 222 ? -9.346 1.984 28.043 1.00 93.00 222 GLU A C 1
ATOM 1758 O O . GLU A 1 222 ? -9.977 1.722 29.066 1.00 93.00 222 GLU A O 1
ATOM 1763 N N . GLN A 1 223 ? -8.203 1.355 27.755 1.00 96.94 223 GLN A N 1
ATOM 1764 C CA . GLN A 1 223 ? -7.600 0.369 28.657 1.00 96.94 223 GLN A CA 1
ATOM 1765 C C . GLN A 1 223 ? -7.281 0.986 30.023 1.00 96.94 223 GLN A C 1
ATOM 1767 O O . GLN A 1 223 ? -7.624 0.414 31.060 1.00 96.94 223 GLN A O 1
ATOM 1772 N N . GLN A 1 224 ? -6.685 2.181 30.053 1.00 96.81 224 GLN A N 1
ATOM 1773 C CA . GLN A 1 224 ? -6.399 2.880 31.305 1.00 96.81 224 GLN A CA 1
ATOM 1774 C C . GLN A 1 224 ? -7.685 3.246 32.060 1.00 96.81 224 GLN A C 1
ATOM 1776 O O . GLN A 1 224 ? -7.742 3.112 33.287 1.00 96.81 224 GLN A O 1
ATOM 1781 N N . ARG A 1 225 ? -8.728 3.690 31.350 1.00 97.00 225 ARG A N 1
ATOM 1782 C CA . ARG A 1 225 ? -10.043 3.980 31.936 1.00 97.00 225 ARG A CA 1
ATOM 1783 C C . ARG A 1 225 ? -10.674 2.715 32.522 1.00 97.00 225 ARG A C 1
ATOM 1785 O O . ARG A 1 225 ? -11.159 2.756 33.651 1.00 97.00 225 ARG A O 1
ATOM 1792 N N . GLY A 1 226 ? -10.583 1.590 31.812 1.00 96.31 226 GLY A N 1
ATOM 1793 C CA . GLY A 1 226 ? -11.011 0.272 32.278 1.00 96.31 226 GLY A CA 1
ATOM 1794 C C . GLY A 1 226 ? -10.294 -0.156 33.558 1.00 96.31 226 GLY A C 1
ATOM 1795 O O . GLY A 1 226 ? -10.947 -0.535 34.526 1.00 96.31 226 GLY A O 1
ATOM 1796 N N . HIS A 1 227 ? -8.968 0.001 33.621 1.00 97.31 227 HIS A N 1
ATOM 1797 C CA . HIS A 1 227 ? -8.200 -0.282 34.838 1.00 97.31 227 HIS A CA 1
ATOM 1798 C C . HIS A 1 227 ? -8.622 0.593 36.028 1.00 97.31 227 HIS A C 1
ATOM 1800 O O . HIS A 1 227 ? -8.761 0.081 37.138 1.00 97.31 227 HIS A O 1
ATOM 1806 N N . LYS A 1 228 ? -8.871 1.893 35.813 1.00 96.06 228 LYS A N 1
ATOM 1807 C CA . LYS A 1 228 ? -9.348 2.803 36.871 1.00 96.06 228 LYS A CA 1
ATOM 1808 C C . LYS A 1 228 ? -10.735 2.413 37.387 1.00 96.06 228 LYS A C 1
ATOM 1810 O O . LYS A 1 228 ? -10.946 2.384 38.595 1.00 96.06 228 LYS A O 1
ATOM 1815 N N . LEU A 1 229 ? -11.661 2.089 36.484 1.00 95.50 229 LEU A N 1
ATOM 1816 C CA . LEU A 1 229 ? -13.004 1.623 36.844 1.00 95.50 229 LEU A CA 1
ATOM 1817 C C . LEU A 1 229 ? -12.965 0.289 37.589 1.00 95.50 229 LEU A C 1
ATOM 1819 O O . LEU A 1 229 ? -13.666 0.134 38.583 1.00 95.50 229 LEU A O 1
ATOM 1823 N N . GLN A 1 230 ? -12.115 -0.645 37.159 1.00 96.94 230 GLN A N 1
ATOM 1824 C CA . GLN A 1 230 ? -11.934 -1.926 37.838 1.00 96.94 230 GLN A CA 1
ATOM 1825 C C . GLN A 1 230 ? -11.397 -1.746 39.267 1.00 96.94 230 GLN A C 1
ATOM 1827 O O . GLN A 1 230 ? -11.859 -2.426 40.186 1.00 96.94 230 GLN A O 1
ATOM 1832 N N . ALA A 1 231 ? -10.450 -0.824 39.469 1.00 96.12 231 ALA A N 1
ATOM 1833 C CA . ALA A 1 231 ? -9.940 -0.487 40.797 1.00 96.12 231 ALA A CA 1
ATOM 1834 C C . ALA A 1 231 ? -11.047 0.111 41.683 1.00 96.12 231 ALA A C 1
ATOM 1836 O O . ALA A 1 231 ? -11.324 -0.425 42.752 1.00 96.12 231 ALA A O 1
ATOM 1837 N N . ALA A 1 232 ? -11.764 1.125 41.187 1.00 95.75 232 ALA A N 1
ATOM 1838 C CA . ALA A 1 232 ? -12.873 1.744 41.915 1.00 95.75 232 ALA A CA 1
ATOM 1839 C C . ALA A 1 232 ? -13.995 0.746 42.259 1.00 95.75 232 ALA A C 1
ATOM 1841 O O . ALA A 1 232 ? -14.569 0.802 43.345 1.00 95.75 232 ALA A O 1
ATOM 1842 N N . LEU A 1 233 ? -14.293 -0.199 41.359 1.00 96.19 233 LEU A N 1
ATOM 1843 C CA . LEU A 1 233 ? -15.262 -1.267 41.605 1.00 96.19 233 LEU A CA 1
ATOM 1844 C C . LEU A 1 233 ? -14.798 -2.203 42.727 1.00 96.19 233 LEU A C 1
ATOM 1846 O O . LEU A 1 233 ? -15.606 -2.619 43.556 1.00 96.19 233 LEU A O 1
ATOM 1850 N N . THR A 1 234 ? -13.506 -2.529 42.761 1.00 96.44 234 THR A N 1
ATOM 1851 C CA . THR A 1 234 ? -12.917 -3.381 43.802 1.00 96.44 234 THR A CA 1
ATOM 1852 C C . THR A 1 234 ? -12.998 -2.694 45.166 1.00 96.44 234 THR A C 1
ATOM 1854 O O . THR A 1 234 ? -13.478 -3.302 46.125 1.00 96.44 234 THR A O 1
ATOM 1857 N N . ASP A 1 235 ? -12.637 -1.411 45.230 1.00 96.19 235 ASP A N 1
ATOM 1858 C CA . ASP A 1 235 ? -12.728 -0.594 46.445 1.00 96.19 235 ASP A CA 1
ATOM 1859 C C . ASP A 1 235 ? -14.176 -0.504 46.944 1.00 96.19 235 ASP A C 1
ATOM 1861 O O . ASP A 1 235 ? -14.461 -0.841 48.095 1.00 96.19 235 ASP A O 1
ATOM 1865 N N . ALA A 1 236 ? -15.119 -0.156 46.062 1.00 93.00 236 ALA A N 1
ATOM 1866 C CA . ALA A 1 236 ? -16.540 -0.085 46.397 1.00 93.00 236 ALA A CA 1
ATOM 1867 C C . ALA A 1 236 ? -17.101 -1.438 46.865 1.00 93.00 236 ALA A C 1
ATOM 1869 O O . ALA A 1 236 ? -17.908 -1.490 47.791 1.00 93.00 236 ALA A O 1
ATOM 1870 N N . THR A 1 237 ? -16.658 -2.544 46.261 1.00 96.25 237 THR A N 1
ATOM 1871 C CA . THR A 1 237 ? -17.065 -3.898 46.667 1.00 96.25 237 THR A CA 1
ATOM 1872 C C . THR A 1 237 ? -16.553 -4.232 48.067 1.00 96.25 237 THR A C 1
ATOM 1874 O O . THR A 1 237 ? -17.304 -4.776 48.879 1.00 96.25 237 THR A O 1
ATOM 1877 N N . SER A 1 238 ? -15.301 -3.877 48.374 1.00 95.06 238 SER A N 1
ATOM 1878 C CA . SER A 1 238 ? -14.722 -4.086 49.704 1.00 95.06 238 SER A CA 1
ATOM 1879 C C . SER A 1 238 ? -15.462 -3.293 50.785 1.00 95.06 238 SER A C 1
ATOM 1881 O O . SER A 1 238 ? -15.807 -3.847 51.831 1.00 95.06 238 SER A O 1
ATOM 1883 N N . GLU A 1 239 ? -15.809 -2.037 50.497 1.00 94.94 239 GLU A N 1
ATOM 1884 C CA . GLU A 1 239 ? -16.529 -1.174 51.430 1.00 94.94 239 GLU A CA 1
ATOM 1885 C C . GLU A 1 239 ? -17.963 -1.665 51.649 1.00 94.94 239 GLU A C 1
ATOM 1887 O O . GLU A 1 239 ? -18.457 -1.691 52.775 1.00 94.94 239 GLU A O 1
ATOM 1892 N N . ASN A 1 240 ? -18.619 -2.155 50.596 1.00 92.50 240 ASN A N 1
ATOM 1893 C CA . ASN A 1 240 ? -19.948 -2.747 50.705 1.00 92.50 240 ASN A CA 1
ATOM 1894 C C . ASN A 1 240 ? -19.929 -4.037 51.547 1.00 92.50 240 ASN A C 1
ATOM 1896 O O . ASN A 1 240 ? -20.821 -4.254 52.365 1.00 92.50 240 ASN A O 1
ATOM 1900 N N . SER A 1 241 ? -18.883 -4.865 51.424 1.00 92.69 241 SER A N 1
ATOM 1901 C CA . SER A 1 241 ? -18.689 -6.019 52.313 1.00 92.69 241 SER A CA 1
ATOM 1902 C C . SER A 1 241 ? -18.524 -5.582 53.770 1.00 92.69 241 SER A C 1
ATOM 1904 O O . SER A 1 241 ? -19.206 -6.114 54.644 1.00 92.69 241 SER A O 1
ATOM 1906 N N . ARG A 1 242 ? -17.692 -4.563 54.030 1.00 95.06 242 ARG A N 1
ATOM 1907 C CA . ARG A 1 242 ? -17.478 -4.013 55.376 1.00 95.06 242 ARG A CA 1
ATOM 1908 C C . ARG A 1 242 ? -18.782 -3.498 55.992 1.00 95.06 242 ARG A C 1
ATOM 1910 O O . ARG A 1 242 ? -19.116 -3.852 57.121 1.00 95.06 242 ARG A O 1
ATOM 1917 N N . LEU A 1 243 ? -19.548 -2.707 55.239 1.00 92.50 243 LEU A N 1
ATOM 1918 C CA . LEU A 1 243 ? -20.842 -2.167 55.672 1.00 92.50 243 LEU A CA 1
ATOM 1919 C C . LEU A 1 243 ? -21.894 -3.261 55.887 1.00 92.50 243 LEU A C 1
ATOM 1921 O O . LEU A 1 243 ? -22.761 -3.127 56.756 1.00 92.50 243 LEU A O 1
ATOM 1925 N N . LYS A 1 244 ? -21.839 -4.346 55.109 1.00 93.69 244 LYS A N 1
ATOM 1926 C CA . LYS A 1 244 ? -22.715 -5.510 55.273 1.00 93.69 244 LYS A CA 1
ATOM 1927 C C . LYS A 1 244 ? -22.404 -6.272 56.562 1.00 93.69 244 LYS A C 1
ATOM 1929 O O . LYS A 1 244 ? -23.341 -6.660 57.267 1.00 93.69 244 LYS A O 1
ATOM 1934 N N . ASP A 1 245 ? -21.129 -6.444 56.896 1.00 93.50 245 ASP A N 1
ATOM 1935 C CA . ASP A 1 245 ? -20.699 -7.071 58.149 1.00 93.50 245 ASP A CA 1
ATOM 1936 C C . ASP A 1 245 ? -21.086 -6.206 59.359 1.00 93.50 245 ASP A C 1
ATOM 1938 O O . ASP A 1 245 ? -21.670 -6.711 60.321 1.00 93.50 245 ASP A O 1
ATOM 1942 N N . GLU A 1 246 ? -20.879 -4.888 59.271 1.00 92.12 246 GLU A N 1
ATOM 1943 C CA . GLU A 1 246 ? -21.298 -3.914 60.289 1.00 92.12 246 GLU A CA 1
ATOM 1944 C C . GLU A 1 246 ? -22.820 -3.944 60.513 1.00 92.12 246 GLU A C 1
ATOM 1946 O O . GLU A 1 246 ? -23.291 -4.049 61.647 1.00 92.12 246 GLU A O 1
ATOM 1951 N N . ASN A 1 247 ? -23.609 -3.968 59.433 1.00 86.31 247 ASN A N 1
ATOM 1952 C CA . ASN A 1 247 ? -25.065 -4.124 59.511 1.00 86.31 247 ASN A CA 1
ATOM 1953 C C . ASN A 1 247 ? -25.488 -5.450 60.151 1.00 86.31 247 ASN A C 1
ATOM 1955 O O . ASN A 1 247 ? -26.473 -5.500 60.890 1.00 86.31 247 ASN A O 1
ATOM 1959 N N . THR A 1 248 ? -24.778 -6.536 59.853 1.00 90.31 248 THR A N 1
ATOM 1960 C CA . THR A 1 248 ? -25.078 -7.858 60.415 1.00 90.31 248 THR A CA 1
ATOM 1961 C C . THR A 1 248 ? -24.809 -7.873 61.918 1.00 90.31 248 THR A C 1
ATOM 1963 O O . THR A 1 248 ? -25.639 -8.366 62.685 1.00 90.31 248 THR A O 1
ATOM 1966 N N . LEU A 1 249 ? -23.706 -7.257 62.353 1.00 88.38 249 LEU A N 1
ATOM 1967 C CA . LEU A 1 249 ? -23.370 -7.102 63.765 1.00 88.38 249 LEU A CA 1
ATOM 1968 C C . LEU A 1 249 ? -24.402 -6.241 64.505 1.00 88.38 249 LEU A C 1
ATOM 1970 O O . LEU A 1 249 ? -24.895 -6.656 65.553 1.00 88.38 249 LEU A O 1
ATOM 1974 N N . LEU A 1 250 ? -24.783 -5.087 63.946 1.00 84.62 250 LEU A N 1
ATOM 1975 C CA . LEU A 1 250 ? -25.804 -4.206 64.526 1.00 84.62 250 LEU A CA 1
ATOM 1976 C C . LEU A 1 250 ? -27.163 -4.908 64.646 1.00 84.62 250 LEU A C 1
ATOM 1978 O O . LEU A 1 250 ? -27.819 -4.817 65.684 1.00 84.62 250 LEU A O 1
ATOM 1982 N N . LYS A 1 251 ? -27.573 -5.677 63.627 1.00 85.06 251 LYS A N 1
ATOM 1983 C CA . LYS A 1 251 ? -28.789 -6.504 63.696 1.00 85.06 251 LYS A CA 1
ATOM 1984 C C . LYS A 1 251 ? -28.701 -7.559 64.798 1.00 85.06 251 LYS A C 1
ATOM 1986 O O . LYS A 1 251 ? -29.672 -7.744 65.531 1.00 85.06 251 LYS A O 1
ATOM 1991 N N . ALA A 1 252 ? -27.560 -8.230 64.954 1.00 81.50 252 ALA A N 1
ATOM 1992 C CA . ALA A 1 252 ? -27.355 -9.213 66.019 1.00 81.50 252 ALA A CA 1
ATOM 1993 C C . ALA A 1 252 ? -27.388 -8.573 67.421 1.00 81.50 252 ALA A C 1
ATOM 1995 O O . ALA A 1 252 ? -28.001 -9.132 68.332 1.00 81.50 252 ALA A O 1
ATOM 1996 N N . GLN A 1 253 ? -26.799 -7.382 67.582 1.00 79.88 253 GLN A N 1
ATOM 1997 C CA . GLN A 1 253 ? -26.844 -6.588 68.818 1.00 79.88 253 GLN A CA 1
ATOM 1998 C C . GLN A 1 253 ? -28.267 -6.125 69.164 1.00 79.88 253 GLN A C 1
ATOM 2000 O O . GLN A 1 253 ? -28.693 -6.249 70.309 1.00 79.88 253 GLN A O 1
ATOM 2005 N N . LEU A 1 254 ? -29.046 -5.663 68.180 1.00 72.12 254 LEU A N 1
ATOM 2006 C CA . LEU A 1 254 ? -30.460 -5.317 68.377 1.00 72.12 254 LEU A CA 1
ATOM 2007 C C . LEU A 1 254 ? -31.302 -6.543 68.758 1.00 72.12 254 LEU A C 1
ATOM 2009 O O . LEU A 1 254 ? -32.168 -6.453 69.624 1.00 72.12 254 LEU A O 1
ATOM 2013 N N . SER A 1 255 ? -31.016 -7.703 68.163 1.00 70.19 255 SER A N 1
ATOM 2014 C CA . SER A 1 255 ? -31.707 -8.968 68.465 1.00 70.19 255 SER A CA 1
ATOM 2015 C C . SER A 1 255 ? -31.425 -9.466 69.890 1.00 70.19 255 SER A C 1
ATOM 2017 O O . SER A 1 255 ? -32.309 -10.007 70.556 1.00 70.19 255 SER A O 1
ATOM 2019 N N . THR A 1 256 ? -30.198 -9.266 70.379 1.00 68.38 256 THR A N 1
ATOM 2020 C CA . THR A 1 256 ? -29.803 -9.607 71.756 1.00 68.38 256 THR A CA 1
ATOM 2021 C C . THR A 1 256 ? -30.325 -8.589 72.769 1.00 68.38 256 THR A C 1
ATOM 2023 O O . THR A 1 256 ? -30.827 -8.993 73.815 1.00 68.38 256 THR A O 1
ATOM 2026 N N . ALA A 1 257 ? -30.321 -7.292 72.443 1.00 58.16 257 ALA A N 1
ATOM 2027 C CA . ALA A 1 257 ? -30.950 -6.251 73.259 1.00 58.16 257 ALA A CA 1
ATOM 2028 C C . ALA A 1 257 ? -32.475 -6.453 73.394 1.00 58.16 257 ALA A C 1
ATOM 2030 O O . ALA A 1 257 ? -33.022 -6.268 74.479 1.00 58.16 257 ALA A O 1
ATOM 2031 N N . ALA A 1 258 ? -33.147 -6.925 72.337 1.00 54.34 258 ALA A N 1
ATOM 2032 C CA . ALA A 1 258 ? -34.573 -7.262 72.356 1.00 54.34 258 ALA A CA 1
ATOM 2033 C C . ALA A 1 258 ? -34.919 -8.497 73.217 1.00 54.34 258 ALA A C 1
ATOM 2035 O O . ALA A 1 258 ? -36.071 -8.656 73.608 1.00 54.34 258 ALA A O 1
ATOM 2036 N N . SER A 1 259 ? -33.944 -9.362 73.535 1.00 54.12 259 SER A N 1
ATOM 2037 C CA . SER A 1 259 ? -34.157 -10.560 74.369 1.00 54.12 259 SER A CA 1
ATOM 2038 C C . SER A 1 259 ? -33.853 -10.351 75.861 1.00 54.12 259 SER A C 1
ATOM 2040 O O . SER A 1 259 ? -34.146 -11.239 76.658 1.00 54.12 259 SER A O 1
ATOM 2042 N N . ILE A 1 260 ? -33.267 -9.213 76.263 1.00 54.19 260 ILE A N 1
ATOM 2043 C CA . ILE A 1 260 ? -32.776 -8.986 77.641 1.00 54.19 260 ILE A CA 1
ATOM 2044 C C . ILE A 1 260 ? -33.651 -7.994 78.441 1.00 54.19 260 ILE A C 1
ATOM 2046 O O . ILE A 1 260 ? -33.471 -7.864 79.651 1.00 54.19 260 ILE A O 1
ATOM 2050 N N . GLN A 1 261 ? -34.663 -7.352 77.844 1.00 44.31 261 GLN A N 1
ATOM 2051 C CA . GLN A 1 261 ? -35.584 -6.468 78.580 1.00 44.31 261 GLN A CA 1
ATOM 2052 C C . GLN A 1 261 ? -37.048 -6.610 78.128 1.00 44.31 261 GLN A C 1
ATOM 2054 O O . GLN A 1 261 ? -37.304 -6.624 76.924 1.00 44.31 261 GLN A O 1
ATOM 2059 N N . PRO A 1 262 ? -38.039 -6.633 79.050 1.00 43.66 262 PRO A N 1
ATOM 2060 C CA . PRO A 1 262 ? -39.379 -6.191 78.696 1.00 43.66 262 PRO A CA 1
ATOM 2061 C C . PRO A 1 262 ? -39.292 -4.694 78.366 1.00 43.66 262 PRO A C 1
ATOM 2063 O O . PRO A 1 262 ? -38.687 -3.923 79.108 1.00 43.66 262 PRO A O 1
ATOM 2066 N N . ALA A 1 263 ? -39.828 -4.328 77.204 1.00 45.34 263 ALA A N 1
ATOM 2067 C CA . ALA A 1 263 ? -39.641 -3.047 76.528 1.00 45.34 263 ALA A CA 1
ATOM 2068 C C . ALA A 1 263 ? -39.641 -1.805 77.448 1.00 45.34 263 ALA A C 1
ATOM 2070 O O . ALA A 1 263 ? -40.616 -1.589 78.172 1.00 45.34 263 ALA A O 1
ATOM 2071 N N . PRO A 1 264 ? -38.657 -0.894 77.325 1.00 47.97 264 PRO A N 1
ATOM 2072 C CA . PRO A 1 264 ? -38.961 0.520 77.416 1.00 47.97 264 PRO A CA 1
ATOM 2073 C C . PRO A 1 264 ? -39.632 0.921 76.096 1.00 47.97 264 PRO A C 1
ATOM 2075 O O . PRO A 1 264 ? -39.187 0.534 75.014 1.00 47.97 264 PRO A O 1
ATOM 2078 N N . SER A 1 265 ? -40.736 1.657 76.172 1.00 55.22 265 SER A N 1
ATOM 2079 C CA . SER A 1 265 ? -41.387 2.267 75.013 1.00 55.22 265 SER A CA 1
ATOM 2080 C C . SER A 1 265 ? -40.347 3.006 74.166 1.00 55.22 265 SER A C 1
ATOM 2082 O O . SER A 1 265 ? -39.841 4.047 74.587 1.00 55.22 265 SER A O 1
ATOM 2084 N N . VAL A 1 266 ? -40.009 2.449 72.998 1.00 55.53 266 VAL A N 1
ATOM 2085 C CA . VAL A 1 266 ? -39.226 3.151 71.981 1.00 55.53 266 VAL A CA 1
ATOM 2086 C C . VAL A 1 266 ? -40.023 4.396 71.628 1.00 55.53 266 VAL A C 1
ATOM 2088 O O . VAL A 1 266 ? -41.203 4.301 71.289 1.00 55.53 266 VAL A O 1
ATOM 2091 N N . ASP A 1 267 ? -39.393 5.552 71.798 1.00 58.25 267 ASP A N 1
ATOM 2092 C CA . ASP A 1 267 ? -39.989 6.852 71.535 1.00 58.25 267 ASP A CA 1
ATOM 2093 C C . ASP A 1 267 ? -40.566 6.852 70.109 1.00 58.25 267 ASP A C 1
ATOM 2095 O O . ASP A 1 267 ? -39.829 6.753 69.123 1.00 58.25 267 ASP A O 1
ATOM 2099 N N . VAL A 1 268 ? -41.901 6.877 70.005 1.00 59.03 268 VAL A N 1
ATOM 2100 C CA . VAL A 1 268 ? -42.679 6.726 68.756 1.00 59.03 268 VAL A CA 1
ATOM 2101 C C . VAL A 1 268 ? -42.198 7.707 67.681 1.00 59.03 268 VAL A C 1
ATOM 2103 O O . VAL A 1 268 ? -42.281 7.430 66.485 1.00 59.03 268 VAL A O 1
ATOM 2106 N N . ASN A 1 269 ? -41.621 8.825 68.118 1.00 60.72 269 ASN A N 1
ATOM 2107 C CA . ASN A 1 269 ? -41.069 9.871 67.277 1.00 60.72 269 ASN A CA 1
ATOM 2108 C C . ASN A 1 269 ? -39.848 9.414 66.452 1.00 60.72 269 ASN A C 1
ATOM 2110 O O . ASN A 1 269 ? -39.742 9.736 65.272 1.00 60.72 269 ASN A O 1
ATOM 2114 N N . ILE A 1 270 ? -38.958 8.601 67.032 1.00 70.12 270 ILE A N 1
ATOM 2115 C CA . ILE A 1 270 ? -37.745 8.112 66.353 1.00 70.12 270 ILE A CA 1
ATOM 2116 C C . ILE A 1 270 ? -38.118 7.061 65.301 1.00 70.12 270 ILE A C 1
ATOM 2118 O O . ILE A 1 270 ? -37.602 7.070 64.184 1.00 70.12 270 ILE A O 1
ATOM 2122 N N . GLN A 1 271 ? -39.059 6.171 65.628 1.00 70.00 271 GLN A N 1
ATOM 2123 C CA . GLN A 1 271 ? -39.525 5.148 64.692 1.00 70.00 271 GLN A CA 1
ATOM 2124 C C . GLN A 1 271 ? -40.263 5.759 63.491 1.00 70.00 271 GLN A C 1
ATOM 2126 O O . GLN A 1 271 ? -40.074 5.302 62.362 1.00 70.00 271 GLN A O 1
ATOM 2131 N N . LEU A 1 272 ? -41.030 6.831 63.716 1.00 75.69 272 LEU A N 1
ATOM 2132 C CA . LEU A 1 272 ? -41.687 7.588 62.653 1.00 75.69 272 LEU A CA 1
ATOM 2133 C C . LEU A 1 272 ? -40.673 8.289 61.732 1.00 75.69 272 LEU A C 1
ATOM 2135 O O . LEU A 1 272 ? -40.835 8.255 60.513 1.00 75.69 272 LEU A O 1
ATOM 2139 N N . GLU A 1 273 ? -39.594 8.853 62.283 1.00 78.12 273 GLU A N 1
ATOM 2140 C CA . GLU A 1 273 ? -38.543 9.517 61.499 1.00 78.12 273 GLU A CA 1
ATOM 2141 C C . GLU A 1 273 ? -37.774 8.531 60.596 1.00 78.12 273 GLU A C 1
ATOM 2143 O O . GLU A 1 273 ? -37.523 8.813 59.420 1.00 78.12 273 GLU A O 1
ATOM 2148 N N . TYR A 1 274 ? -37.446 7.336 61.103 1.00 73.88 274 TYR A N 1
ATOM 2149 C CA . TYR A 1 274 ? -36.828 6.283 60.287 1.00 73.88 274 TYR A CA 1
ATOM 2150 C C . TYR A 1 274 ? -37.762 5.785 59.181 1.00 73.88 274 TYR A C 1
ATOM 2152 O O . TYR A 1 274 ? -37.317 5.545 58.057 1.00 73.88 274 TYR A O 1
ATOM 2160 N N . GLN A 1 275 ? -39.058 5.666 59.472 1.00 77.06 275 GLN A N 1
ATOM 2161 C CA . GLN A 1 275 ? -40.052 5.247 58.489 1.00 77.06 275 GLN A CA 1
ATOM 2162 C C . GLN A 1 275 ? -40.246 6.306 57.391 1.00 77.06 275 GLN A C 1
ATOM 2164 O O . GLN A 1 275 ? -40.334 5.958 56.213 1.00 77.06 275 GLN A O 1
ATOM 2169 N N . GLN A 1 276 ? -40.202 7.593 57.747 1.00 81.12 276 GLN A N 1
ATOM 2170 C CA . GLN A 1 276 ? -40.211 8.701 56.789 1.00 81.12 276 GLN A CA 1
ATO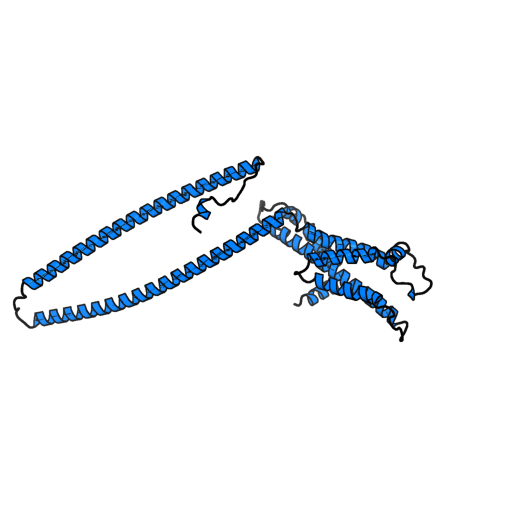M 2171 C C . GLN A 1 276 ? -38.952 8.715 55.913 1.00 81.12 276 GLN A C 1
ATOM 2173 O O . GLN A 1 276 ? -39.069 8.789 54.690 1.00 81.12 276 GLN A O 1
ATOM 2178 N N . LYS A 1 277 ? -37.754 8.555 56.493 1.00 86.25 277 LYS A N 1
ATOM 2179 C CA . LYS A 1 277 ? -36.499 8.459 55.721 1.00 86.25 277 LYS A CA 1
ATOM 2180 C C . LYS A 1 277 ? -36.498 7.280 54.749 1.00 86.25 277 LYS A C 1
ATOM 2182 O O . LYS A 1 277 ? -36.070 7.442 53.611 1.00 86.25 277 LYS A O 1
ATOM 2187 N N . LEU A 1 278 ? -37.011 6.119 55.160 1.00 77.88 278 LEU A N 1
ATOM 2188 C CA . LEU A 1 278 ? -37.158 4.959 54.275 1.00 77.88 278 LEU A CA 1
ATOM 2189 C C . LEU A 1 278 ? -38.133 5.230 53.124 1.00 77.88 278 LEU A C 1
ATOM 2191 O O . LEU A 1 278 ? -37.839 4.859 51.988 1.00 77.88 278 LEU A O 1
ATOM 2195 N N . SER A 1 279 ? -39.258 5.901 53.392 1.00 83.94 279 SER A N 1
ATOM 2196 C CA . SER A 1 279 ? -40.211 6.275 52.340 1.00 83.94 279 SER A CA 1
ATOM 2197 C C . SER A 1 279 ? -39.607 7.267 51.340 1.00 83.94 279 SER A C 1
ATOM 2199 O O . SER A 1 279 ? -39.660 7.017 50.139 1.00 83.94 279 SER A O 1
ATOM 2201 N N . ALA A 1 280 ? -38.910 8.301 51.822 1.00 88.50 280 ALA A N 1
ATOM 2202 C CA . ALA A 1 280 ? -38.257 9.299 50.978 1.00 88.50 280 ALA A CA 1
ATOM 2203 C C . ALA A 1 280 ? -37.131 8.691 50.129 1.00 88.50 280 ALA A C 1
ATOM 2205 O O . ALA A 1 280 ? -37.001 8.994 48.945 1.00 88.50 280 ALA A O 1
ATOM 2206 N N . LEU A 1 281 ? -36.335 7.785 50.708 1.00 88.75 281 LEU A N 1
ATOM 2207 C CA . LEU A 1 281 ? -35.272 7.102 49.974 1.00 88.75 281 LEU A CA 1
ATOM 2208 C C . LEU A 1 281 ? -35.839 6.150 48.910 1.00 88.75 281 LEU A C 1
ATOM 2210 O O . LEU A 1 281 ? -35.272 6.024 47.830 1.00 88.75 281 LEU A O 1
ATOM 2214 N N . THR A 1 282 ? -36.979 5.516 49.191 1.00 87.62 282 THR A N 1
ATOM 2215 C CA . THR A 1 282 ? -37.681 4.657 48.225 1.00 87.62 282 THR A CA 1
ATOM 2216 C C . THR A 1 282 ? -38.237 5.474 47.058 1.00 87.62 282 THR A C 1
ATOM 2218 O O . THR A 1 282 ? -38.087 5.078 45.903 1.00 87.62 282 THR A O 1
ATOM 2221 N N . GLU A 1 283 ? -38.837 6.633 47.335 1.00 90.38 283 GLU A N 1
ATOM 2222 C CA . GLU A 1 283 ? -39.314 7.556 46.300 1.00 90.38 283 GLU A CA 1
ATOM 2223 C C . GLU A 1 283 ? -38.167 8.081 45.431 1.00 90.38 283 GLU A C 1
ATOM 2225 O O . GLU A 1 283 ? -38.290 8.098 44.206 1.00 90.38 283 GLU A O 1
ATOM 2230 N N . GLU A 1 284 ? -37.026 8.421 46.032 1.00 90.81 284 GLU A N 1
ATOM 2231 C CA . GLU A 1 284 ? -35.862 8.896 45.284 1.00 90.81 284 GLU A CA 1
ATOM 2232 C C . GLU A 1 284 ? -35.249 7.799 44.402 1.00 90.81 284 GLU A C 1
ATOM 2234 O O . GLU A 1 284 ? -34.912 8.056 43.247 1.00 90.81 284 GLU A O 1
ATOM 2239 N N . VAL A 1 285 ? -35.178 6.553 44.885 1.00 89.88 285 VAL A N 1
ATOM 2240 C CA . VAL A 1 285 ? -34.751 5.405 44.065 1.00 89.88 285 VAL A CA 1
ATOM 2241 C C . VAL A 1 285 ? -35.698 5.193 42.884 1.00 89.88 285 VAL A C 1
ATOM 2243 O O . VAL A 1 285 ? -35.244 4.986 41.757 1.00 89.88 285 VAL A O 1
ATOM 2246 N N . ASN A 1 286 ? -37.010 5.292 43.104 1.00 89.56 286 ASN A N 1
ATOM 2247 C CA . ASN A 1 286 ? -37.993 5.170 42.029 1.00 89.56 286 ASN A CA 1
ATOM 2248 C C . ASN A 1 286 ? -37.859 6.307 41.006 1.00 89.56 286 ASN A C 1
ATOM 2250 O O . ASN A 1 286 ? -37.930 6.060 39.801 1.00 89.56 286 ASN A O 1
ATOM 2254 N N . ARG A 1 287 ? -37.600 7.537 41.465 1.00 93.50 287 ARG A N 1
ATOM 2255 C CA . ARG A 1 287 ? -37.368 8.697 40.597 1.00 93.50 287 ARG A CA 1
ATOM 2256 C C . ARG A 1 287 ? -36.103 8.529 39.759 1.00 93.50 287 ARG A C 1
ATOM 2258 O O . ARG A 1 287 ? -36.145 8.742 38.550 1.00 93.50 287 ARG A O 1
ATOM 2265 N N . LEU A 1 288 ? -34.997 8.118 40.378 1.00 90.44 288 LEU A N 1
ATOM 2266 C CA . LEU A 1 288 ? -33.732 7.876 39.681 1.00 90.44 288 LEU A CA 1
ATOM 2267 C C . LEU A 1 288 ? -33.858 6.746 38.655 1.00 90.44 288 LEU A C 1
ATOM 2269 O O . LEU A 1 288 ? -33.355 6.888 37.542 1.00 90.44 288 LEU A O 1
ATOM 2273 N N . ASN A 1 289 ? -34.586 5.674 38.977 1.00 89.88 289 ASN A N 1
ATOM 2274 C CA . ASN A 1 289 ? -34.878 4.609 38.018 1.00 89.88 289 ASN A CA 1
ATOM 2275 C C . ASN A 1 289 ? -35.705 5.114 36.829 1.00 89.88 289 ASN A C 1
ATOM 2277 O O . ASN A 1 289 ? -35.365 4.805 35.689 1.00 89.88 289 ASN A O 1
ATOM 2281 N N . ALA A 1 290 ? -36.736 5.932 37.064 1.00 92.19 290 ALA A N 1
ATOM 2282 C CA . ALA A 1 290 ? -37.547 6.504 35.988 1.00 92.19 290 ALA A CA 1
ATOM 2283 C C . ALA A 1 290 ? -36.727 7.427 35.069 1.00 92.19 290 ALA A C 1
ATOM 2285 O O . ALA A 1 290 ? -36.830 7.335 33.847 1.00 92.19 290 ALA A O 1
ATOM 2286 N N . VAL A 1 291 ? -35.867 8.276 35.643 1.00 94.62 291 VAL A N 1
ATOM 2287 C CA . VAL A 1 291 ? -34.963 9.149 34.873 1.00 94.62 291 VAL A CA 1
ATOM 2288 C C . VAL A 1 291 ? -33.946 8.325 34.087 1.00 94.62 291 VAL A C 1
ATOM 2290 O O . VAL A 1 291 ? -33.717 8.594 32.911 1.00 94.62 291 VAL A O 1
ATOM 2293 N N . SER A 1 292 ? -33.359 7.298 34.706 1.00 88.25 292 SER A N 1
ATOM 2294 C CA . SER A 1 292 ? -32.414 6.410 34.031 1.00 88.25 292 SER A CA 1
ATOM 2295 C C . SER A 1 292 ? -33.069 5.665 32.870 1.00 88.25 292 SER A C 1
ATOM 2297 O O . SER A 1 292 ? -32.448 5.535 31.818 1.00 88.25 292 SER A O 1
ATOM 2299 N N . GLN A 1 293 ? -34.310 5.205 33.035 1.00 92.12 293 GLN A N 1
ATOM 2300 C CA . GLN A 1 293 ? -35.058 4.534 31.978 1.00 92.12 293 GLN A CA 1
ATOM 2301 C C . GLN A 1 293 ? -35.379 5.489 30.821 1.00 92.12 293 GLN A C 1
ATOM 2303 O O . GLN A 1 293 ? -35.100 5.153 29.672 1.00 92.12 293 GLN A O 1
ATOM 2308 N N . ALA A 1 294 ? -35.866 6.698 31.119 1.00 94.50 294 ALA A N 1
ATOM 2309 C CA . ALA A 1 294 ? -36.147 7.719 30.109 1.00 94.50 294 ALA A CA 1
ATOM 2310 C C . ALA A 1 294 ? -34.888 8.109 29.312 1.00 94.50 294 ALA A C 1
ATOM 2312 O O . ALA A 1 294 ? -34.920 8.146 28.083 1.00 94.50 294 ALA A O 1
ATOM 2313 N N . ALA A 1 295 ? -33.757 8.313 29.996 1.00 92.25 295 ALA A N 1
ATOM 2314 C CA . ALA A 1 295 ? -32.481 8.612 29.346 1.00 92.25 295 ALA A CA 1
ATOM 2315 C C . ALA A 1 295 ? -32.011 7.466 28.431 1.00 92.25 295 ALA A C 1
ATOM 2317 O O . ALA A 1 295 ? -31.440 7.705 27.368 1.00 92.25 295 ALA A O 1
ATOM 2318 N N . ASN A 1 296 ? -32.264 6.212 28.815 1.00 88.56 296 ASN A N 1
ATOM 2319 C CA . ASN A 1 296 ? -31.881 5.051 28.014 1.00 88.56 296 ASN A CA 1
ATOM 2320 C C . ASN A 1 296 ? -32.764 4.900 26.760 1.00 88.56 296 ASN A C 1
ATOM 2322 O O . ASN A 1 296 ? -32.272 4.535 25.692 1.00 88.56 296 ASN A O 1
ATOM 2326 N N . GLU A 1 297 ? -34.056 5.221 26.869 1.00 95.25 297 GLU A N 1
ATOM 2327 C CA . GLU A 1 297 ? -34.983 5.266 25.731 1.00 95.25 297 GLU A CA 1
ATOM 2328 C C . GLU A 1 297 ? -34.615 6.380 24.736 1.00 95.25 297 GLU A C 1
ATOM 2330 O O . GLU A 1 297 ? -34.621 6.153 23.525 1.00 95.25 297 GLU A O 1
ATOM 2335 N N . GLU A 1 298 ? -34.240 7.563 25.226 1.00 94.62 298 GLU A N 1
ATOM 2336 C CA . GLU A 1 298 ? -33.769 8.678 24.394 1.00 94.62 298 GLU A CA 1
ATOM 2337 C C . GLU A 1 298 ? -32.441 8.355 23.691 1.00 94.62 298 GLU A C 1
ATOM 2339 O O . GLU A 1 298 ? -32.282 8.624 22.495 1.00 94.62 298 GLU A O 1
ATOM 2344 N N . LEU A 1 299 ? -31.516 7.692 24.395 1.00 91.62 299 LEU A N 1
ATOM 2345 C CA . LEU A 1 299 ? -30.265 7.206 23.815 1.00 91.62 299 LEU A CA 1
ATOM 2346 C C . LEU A 1 299 ? -30.523 6.183 22.700 1.00 91.62 299 LEU A C 1
ATOM 2348 O O . LEU A 1 299 ? -29.869 6.230 21.659 1.00 91.62 299 LEU A O 1
ATOM 2352 N N . ALA A 1 300 ? -31.474 5.267 22.896 1.00 92.38 300 ALA A N 1
ATOM 2353 C CA . ALA A 1 300 ? -31.837 4.276 21.886 1.00 92.38 300 ALA A CA 1
ATOM 2354 C C . ALA A 1 300 ? -32.456 4.922 20.636 1.00 92.38 300 ALA A C 1
ATOM 2356 O O . ALA A 1 300 ? -32.114 4.532 19.520 1.00 92.38 300 ALA A O 1
ATOM 2357 N N . ARG A 1 301 ? -33.319 5.933 20.810 1.00 95.06 301 ARG A N 1
ATOM 2358 C CA . ARG A 1 301 ? -33.878 6.708 19.689 1.00 95.06 301 ARG A CA 1
ATOM 2359 C C . ARG A 1 301 ? -32.790 7.445 18.921 1.00 95.06 301 ARG A C 1
ATOM 2361 O O . ARG A 1 301 ? -32.689 7.269 17.717 1.00 95.06 301 ARG A O 1
ATOM 2368 N N . THR A 1 302 ? -31.925 8.169 19.627 1.00 94.12 302 THR A N 1
ATOM 2369 C CA . THR A 1 302 ? -30.812 8.904 19.007 1.00 94.12 302 THR A CA 1
ATOM 2370 C C . THR A 1 302 ? -29.884 7.979 18.222 1.00 94.12 302 THR A C 1
ATOM 2372 O O . THR A 1 302 ? -29.457 8.327 17.127 1.00 94.12 302 THR A O 1
ATOM 2375 N N . LYS A 1 303 ? -29.578 6.786 18.749 1.00 93.81 303 LYS A N 1
ATOM 2376 C CA . LYS A 1 303 ? -28.774 5.793 18.022 1.00 93.81 303 LYS A CA 1
ATOM 2377 C C . LYS A 1 303 ? -29.451 5.328 16.741 1.00 93.81 303 LYS A C 1
ATOM 2379 O O . LYS A 1 303 ? -28.794 5.258 15.714 1.00 93.81 303 LYS A O 1
ATOM 2384 N N . LYS A 1 304 ? -30.756 5.061 16.796 1.00 96.50 304 LYS A N 1
ATOM 2385 C CA . LYS A 1 304 ? -31.517 4.688 15.607 1.00 96.50 304 LYS A CA 1
ATOM 2386 C C . LYS A 1 304 ? -31.497 5.805 14.557 1.00 96.50 304 LYS A C 1
ATOM 2388 O O . LYS A 1 304 ? -31.219 5.530 13.400 1.00 96.50 304 LYS A O 1
ATOM 2393 N N . ASP A 1 305 ? -31.717 7.052 14.967 1.00 94.12 305 ASP A N 1
ATOM 2394 C CA . ASP A 1 305 ? -31.681 8.198 14.052 1.00 94.12 305 ASP A CA 1
ATOM 2395 C C . ASP A 1 305 ? -30.276 8.392 13.437 1.00 94.12 305 ASP A C 1
ATOM 2397 O O . ASP A 1 305 ? -30.152 8.784 12.277 1.00 94.12 305 ASP A O 1
ATOM 2401 N N . GLN A 1 306 ? -29.207 8.092 14.192 1.00 93.94 306 GLN A N 1
ATOM 2402 C CA . GLN A 1 306 ? -27.832 8.074 13.677 1.00 93.94 306 GLN A CA 1
ATOM 2403 C C . GLN A 1 306 ? -27.608 6.953 12.654 1.00 93.94 306 GLN A C 1
ATOM 2405 O O . GLN A 1 306 ? -26.991 7.208 11.622 1.00 93.94 306 GLN A O 1
ATOM 2410 N N . ASP A 1 307 ? -28.110 5.745 12.915 1.00 92.69 307 ASP A N 1
ATOM 2411 C CA . ASP A 1 307 ? -27.997 4.611 11.992 1.00 92.69 307 ASP A CA 1
ATOM 2412 C C . ASP A 1 307 ? -28.754 4.886 10.679 1.00 92.69 307 ASP A C 1
ATOM 2414 O O . ASP A 1 307 ? -28.194 4.702 9.597 1.00 92.69 307 ASP A O 1
ATOM 2418 N N . ASP A 1 308 ? -29.976 5.425 10.765 1.00 95.94 308 ASP A N 1
ATOM 2419 C CA . ASP A 1 308 ? -30.779 5.817 9.600 1.00 95.94 308 ASP A CA 1
ATOM 2420 C C . ASP A 1 308 ? -30.051 6.905 8.777 1.00 95.94 308 ASP A C 1
ATOM 2422 O O . ASP A 1 308 ? -29.992 6.844 7.545 1.00 95.94 308 ASP A O 1
ATOM 2426 N N . LEU A 1 309 ? -29.431 7.891 9.443 1.00 96.31 309 LEU A N 1
ATOM 2427 C CA . LEU A 1 309 ? -28.639 8.929 8.774 1.00 96.31 309 LEU A CA 1
ATOM 2428 C C . LEU A 1 309 ? -27.404 8.356 8.063 1.00 96.31 309 LEU A C 1
ATOM 2430 O O . LEU A 1 309 ? -27.074 8.803 6.964 1.00 96.31 309 LEU A O 1
ATOM 2434 N N . LEU A 1 310 ? -26.720 7.377 8.660 1.00 93.38 310 LEU A N 1
ATOM 2435 C CA . LEU A 1 310 ? -25.576 6.716 8.029 1.00 93.38 310 LEU A CA 1
ATOM 2436 C C . LEU A 1 310 ? -25.986 5.943 6.770 1.00 93.38 310 LEU A C 1
ATOM 2438 O O . LEU A 1 310 ? -25.255 5.985 5.780 1.00 93.38 310 LEU A O 1
ATOM 2442 N N . GLU A 1 311 ? -27.153 5.297 6.775 1.00 95.94 311 GLU A N 1
ATOM 2443 C CA . GLU A 1 311 ? -27.712 4.634 5.590 1.00 95.94 311 GLU A CA 1
ATOM 2444 C C . GLU A 1 311 ? -27.979 5.646 4.462 1.00 95.94 311 GLU A C 1
ATOM 2446 O O . GLU A 1 311 ? -27.527 5.459 3.331 1.00 95.94 311 GLU A O 1
ATOM 2451 N N . LEU A 1 312 ? -28.607 6.782 4.786 1.00 96.06 312 LEU A N 1
ATOM 2452 C CA . LEU A 1 312 ? -28.848 7.880 3.841 1.00 96.06 312 LEU A CA 1
ATOM 2453 C C . LEU A 1 312 ? -27.549 8.455 3.252 1.00 96.06 312 LEU A C 1
ATOM 2455 O O . LEU A 1 312 ? -27.496 8.766 2.059 1.00 96.06 312 LEU A O 1
ATOM 2459 N N . LEU A 1 313 ? -26.507 8.616 4.073 1.00 91.62 313 LEU A N 1
ATOM 2460 C CA . LEU A 1 313 ? -25.203 9.111 3.624 1.00 91.62 313 LEU A CA 1
ATOM 2461 C C . LEU A 1 313 ? -24.491 8.097 2.722 1.00 91.62 313 LEU A C 1
ATOM 2463 O O . LEU A 1 313 ? -23.919 8.495 1.709 1.00 91.62 313 LEU A O 1
ATOM 2467 N N . ALA A 1 314 ? -24.570 6.802 3.033 1.00 90.44 314 ALA A N 1
ATOM 2468 C CA . ALA A 1 314 ? -24.021 5.748 2.181 1.00 90.44 314 ALA A CA 1
ATOM 2469 C C . ALA A 1 314 ? -24.719 5.700 0.809 1.00 90.44 314 ALA A C 1
ATOM 2471 O O . ALA A 1 314 ? -24.055 5.598 -0.225 1.00 90.44 314 ALA A O 1
ATOM 2472 N N . ASP A 1 315 ? -26.045 5.856 0.783 1.00 93.44 315 ASP A N 1
ATOM 2473 C CA . ASP A 1 315 ? -26.824 5.953 -0.455 1.00 93.44 315 ASP A CA 1
ATOM 2474 C C . ASP A 1 315 ? -26.452 7.193 -1.282 1.00 93.44 315 ASP A C 1
ATOM 2476 O O . ASP A 1 315 ? -26.378 7.134 -2.516 1.00 93.44 315 ASP A O 1
ATOM 2480 N N . GLN A 1 316 ? -26.217 8.333 -0.622 1.00 94.19 316 GLN A N 1
ATOM 2481 C CA . GLN A 1 316 ? -25.751 9.544 -1.297 1.00 94.19 316 GLN A CA 1
ATOM 2482 C C . GLN A 1 316 ? -24.355 9.363 -1.888 1.00 94.19 316 GLN A C 1
ATOM 2484 O O . GLN A 1 316 ? -24.153 9.733 -3.043 1.00 94.19 316 GLN A O 1
ATOM 2489 N N . ASP A 1 317 ? -23.422 8.766 -1.148 1.00 90.56 317 ASP A N 1
ATOM 2490 C CA . ASP A 1 317 ? -22.057 8.529 -1.621 1.00 90.56 317 ASP A CA 1
ATOM 2491 C C . ASP A 1 317 ? -22.027 7.543 -2.799 1.00 90.56 317 ASP A C 1
ATOM 2493 O O . ASP A 1 317 ? -21.326 7.751 -3.791 1.00 90.56 317 ASP A O 1
ATOM 2497 N N . SER A 1 318 ? -22.885 6.517 -2.761 1.00 90.06 318 SER A N 1
ATOM 2498 C CA . SER A 1 318 ? -23.074 5.593 -3.881 1.00 90.06 318 SER A CA 1
ATOM 2499 C C . SER A 1 318 ? -23.561 6.319 -5.141 1.00 90.06 318 SER A C 1
ATOM 2501 O O . SER A 1 318 ? -22.939 6.200 -6.199 1.00 90.06 318 SER A O 1
ATOM 2503 N N . LYS A 1 319 ? -24.602 7.159 -5.031 1.00 93.38 319 LYS A N 1
ATOM 2504 C CA . LYS A 1 319 ? -25.096 7.978 -6.156 1.00 93.38 319 LYS A CA 1
ATOM 2505 C C . LYS A 1 319 ? -24.059 8.976 -6.656 1.00 93.38 319 LYS A C 1
ATOM 2507 O O . LYS A 1 319 ? -23.951 9.209 -7.858 1.00 93.38 319 LYS A O 1
ATOM 2512 N N . LEU A 1 320 ? -23.309 9.589 -5.748 1.00 89.75 320 LEU A N 1
ATOM 2513 C CA . LEU A 1 320 ? -22.268 10.550 -6.084 1.00 89.75 320 LEU A CA 1
ATOM 2514 C C . LEU A 1 320 ? -21.149 9.864 -6.874 1.00 89.75 320 LEU A C 1
ATOM 2516 O O . LEU A 1 320 ? -20.750 10.369 -7.923 1.00 89.75 320 LEU A O 1
ATOM 2520 N N . ASN A 1 321 ? -20.735 8.666 -6.460 1.00 85.19 321 ASN A N 1
ATOM 2521 C CA . ASN A 1 321 ? -19.804 7.832 -7.215 1.00 85.19 321 ASN A CA 1
ATOM 2522 C C . ASN A 1 321 ? -20.365 7.407 -8.579 1.00 85.19 321 ASN A C 1
ATOM 2524 O O . ASN A 1 321 ? -19.647 7.477 -9.576 1.00 85.19 321 ASN A O 1
ATOM 2528 N N . GLU A 1 322 ? -21.644 7.034 -8.674 1.00 91.25 322 GLU A N 1
ATOM 2529 C CA . GLU A 1 322 ? -22.284 6.751 -9.967 1.00 91.25 322 GLU A CA 1
ATOM 2530 C C . GLU A 1 322 ? -22.236 7.963 -10.909 1.00 91.25 322 GLU A C 1
ATOM 2532 O O . GLU A 1 322 ? -21.899 7.823 -12.090 1.00 91.25 322 GLU A O 1
ATOM 2537 N N . TYR A 1 323 ? -22.525 9.165 -10.401 1.00 89.19 323 TYR A N 1
ATOM 2538 C CA . TYR A 1 323 ? -22.446 10.392 -11.190 1.00 89.19 323 TYR A CA 1
ATOM 2539 C C . TYR A 1 323 ? -21.013 10.736 -11.593 1.00 89.19 323 TYR A C 1
ATOM 2541 O O . TYR A 1 323 ? -20.792 11.065 -12.759 1.00 89.19 323 TYR A O 1
ATOM 2549 N N . LYS A 1 324 ? -20.034 10.594 -10.692 1.00 85.12 324 LYS A N 1
ATOM 2550 C CA . LYS A 1 324 ? -18.608 10.773 -11.012 1.00 85.12 324 LYS A CA 1
ATOM 2551 C C . LYS A 1 324 ? -18.157 9.816 -12.113 1.00 85.12 324 LYS A C 1
ATOM 2553 O O . LYS A 1 324 ? -17.593 10.250 -13.114 1.00 85.12 324 LYS A O 1
ATOM 2558 N N . MET A 1 325 ? -18.488 8.530 -11.995 1.00 83.06 325 MET A N 1
ATOM 2559 C CA . MET A 1 325 ? -18.162 7.522 -13.011 1.00 83.06 325 MET A CA 1
ATOM 2560 C C . MET A 1 325 ? -18.832 7.829 -14.355 1.00 83.06 325 MET A C 1
ATOM 2562 O O . MET A 1 325 ? -18.226 7.647 -15.414 1.00 83.06 325 MET A O 1
ATOM 2566 N N . ARG A 1 326 ? -20.064 8.351 -14.335 1.00 88.94 326 ARG A N 1
ATOM 2567 C CA . ARG A 1 326 ? -20.761 8.781 -15.550 1.00 88.94 326 ARG A CA 1
ATOM 2568 C C . ARG A 1 326 ? -20.108 10.007 -16.191 1.00 88.94 326 ARG A C 1
ATOM 2570 O O . ARG A 1 326 ? -19.953 10.018 -17.410 1.00 88.94 326 ARG A O 1
ATOM 2577 N N . LEU A 1 327 ? -19.689 10.999 -15.408 1.00 84.50 327 LEU A N 1
ATOM 2578 C CA . LEU A 1 327 ? -18.967 12.182 -15.895 1.00 84.50 327 LEU A CA 1
ATOM 2579 C C . LEU A 1 327 ? -17.618 11.803 -16.522 1.00 84.50 327 LEU A C 1
ATOM 2581 O O . LEU A 1 327 ? -17.335 12.224 -17.645 1.00 84.50 327 LEU A O 1
ATOM 2585 N N . LEU A 1 328 ? -16.866 10.909 -15.871 1.00 80.44 328 LEU A N 1
ATOM 2586 C CA . LEU A 1 328 ? -15.630 10.340 -16.417 1.00 80.44 328 LEU A CA 1
ATOM 2587 C C . LEU A 1 328 ? -15.880 9.613 -17.745 1.00 80.44 328 LEU A C 1
ATOM 2589 O O . LEU A 1 328 ? -15.149 9.817 -18.713 1.00 80.44 328 LEU A O 1
ATOM 2593 N N . SER A 1 329 ? -16.953 8.818 -17.839 1.00 84.69 329 SER A N 1
ATOM 2594 C C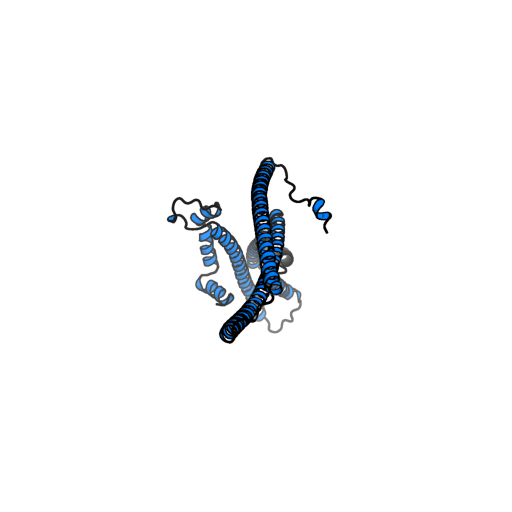A . SER A 1 329 ? -17.314 8.120 -19.084 1.00 84.69 329 SER A CA 1
ATOM 2595 C C . SER A 1 329 ? -17.697 9.061 -20.237 1.00 84.69 329 SER A C 1
ATOM 2597 O O . SER A 1 329 ? -17.590 8.682 -21.402 1.00 84.69 329 SER A O 1
ATOM 2599 N N . LEU A 1 330 ? -18.120 10.290 -19.923 1.00 87.62 330 LEU A N 1
ATOM 2600 C CA . LEU A 1 330 ? -18.448 11.344 -20.886 1.00 87.62 330 LEU A CA 1
ATOM 2601 C C . LEU A 1 330 ? -17.246 12.254 -21.204 1.00 87.62 330 LEU A C 1
ATOM 2603 O O . LEU A 1 330 ? -17.397 13.214 -21.959 1.00 87.62 330 LEU A O 1
ATOM 2607 N N . GLY A 1 331 ? -16.061 11.951 -20.661 1.00 75.12 331 GLY A N 1
ATOM 2608 C CA . GLY A 1 331 ? -14.826 12.700 -20.900 1.00 75.12 331 GLY A CA 1
ATOM 2609 C C . GLY A 1 331 ? -14.757 14.046 -20.176 1.00 75.12 331 GLY A C 1
ATOM 2610 O O . GLY A 1 331 ? -13.942 14.886 -20.554 1.00 75.12 331 GLY A O 1
ATOM 2611 N N . GLN A 1 332 ? -15.609 14.273 -19.169 1.00 73.62 332 GLN A N 1
ATOM 2612 C CA . GLN A 1 332 ? -15.511 15.452 -18.311 1.00 73.62 332 GLN A CA 1
ATOM 2613 C C . GLN A 1 332 ? -14.556 15.172 -17.140 1.00 73.62 332 GLN A C 1
ATOM 2615 O O . GLN A 1 332 ? -14.700 14.136 -16.486 1.00 73.62 332 GLN A O 1
ATOM 2620 N N . PRO A 1 333 ? -13.588 16.066 -16.863 1.00 66.62 333 PRO A N 1
ATOM 2621 C CA . PRO A 1 333 ? -12.734 15.944 -15.690 1.00 66.62 333 PRO A CA 1
ATOM 2622 C C . PRO A 1 333 ? -13.569 16.156 -14.421 1.00 66.62 333 PRO A C 1
ATOM 2624 O O . PRO A 1 333 ? -14.372 17.085 -14.348 1.00 66.62 333 PRO A O 1
ATOM 2627 N N . VAL A 1 334 ? -13.387 15.281 -13.435 1.00 67.69 334 VAL A N 1
ATOM 2628 C CA . VAL A 1 334 ? -13.970 15.421 -12.097 1.00 67.69 334 VAL A CA 1
ATOM 2629 C C . VAL A 1 334 ? -12.876 16.013 -11.210 1.00 67.69 334 VAL A C 1
ATOM 2631 O O . VAL A 1 334 ? -11.852 15.370 -11.001 1.00 67.69 334 VAL A O 1
ATOM 2634 N N . GLU A 1 335 ? -13.049 17.256 -10.757 1.00 61.94 335 GLU A N 1
ATOM 2635 C CA . GLU A 1 335 ? -12.178 17.861 -9.742 1.00 61.94 335 GLU A CA 1
ATOM 2636 C C . GLU A 1 335 ? -12.494 17.206 -8.393 1.00 61.94 335 GLU A C 1
ATOM 2638 O O . GLU A 1 335 ? -13.509 17.514 -7.768 1.00 61.94 335 GLU A O 1
ATOM 2643 N N . ASP A 1 336 ? -11.658 16.261 -7.972 1.00 61.41 336 ASP A N 1
ATOM 2644 C CA . ASP A 1 336 ? -11.665 15.757 -6.602 1.00 61.41 336 ASP A CA 1
ATOM 2645 C C . ASP A 1 336 ? -10.753 16.662 -5.746 1.00 61.41 336 ASP A C 1
ATOM 2647 O O . ASP A 1 336 ? -9.608 16.927 -6.107 1.00 61.41 336 ASP A O 1
ATOM 2651 N N . ASP A 1 337 ? -11.296 17.132 -4.619 1.00 57.91 337 ASP A N 1
ATOM 2652 C CA . ASP A 1 337 ? -10.607 17.786 -3.494 1.00 57.91 337 ASP A CA 1
ATOM 2653 C C . ASP A 1 337 ? -10.250 19.285 -3.603 1.00 57.91 337 ASP A C 1
ATOM 2655 O O . ASP A 1 337 ? -9.084 19.686 -3.578 1.00 57.91 337 ASP A O 1
ATOM 2659 N N . LEU A 1 338 ? -11.269 20.152 -3.531 1.00 49.47 338 LEU A N 1
ATOM 2660 C CA . LEU A 1 338 ? -11.113 21.439 -2.841 1.00 49.47 338 LEU A CA 1
ATOM 2661 C C . LEU A 1 338 ? -11.735 21.333 -1.439 1.00 49.47 338 LEU A C 1
ATOM 2663 O O . LEU A 1 338 ? -12.924 21.018 -1.341 1.00 49.47 338 LEU A O 1
ATOM 2667 N N . PRO A 1 339 ? -10.980 21.605 -0.357 1.00 50.72 339 PRO A N 1
ATOM 2668 C CA . PRO A 1 339 ? -11.550 21.659 0.981 1.00 50.72 339 PRO A CA 1
ATOM 2669 C C . PRO A 1 339 ? -12.613 22.755 1.013 1.00 50.72 339 PRO A C 1
ATOM 2671 O O . PRO A 1 339 ? -12.343 23.918 0.701 1.00 50.72 339 PRO A O 1
ATOM 2674 N N . THR A 1 340 ? -13.844 22.382 1.359 1.00 55.91 340 THR A N 1
ATOM 2675 C CA . THR A 1 340 ? -14.929 23.340 1.578 1.00 55.91 340 THR A CA 1
ATOM 2676 C C . THR A 1 340 ? -14.513 24.344 2.649 1.00 55.91 340 THR A C 1
ATOM 2678 O O . THR A 1 340 ? -13.998 23.949 3.693 1.00 55.91 340 THR A O 1
ATOM 2681 N N . GLU A 1 341 ? -14.785 25.632 2.416 1.00 52.53 341 GLU A N 1
ATOM 2682 C CA . GLU A 1 341 ? -14.431 26.775 3.284 1.00 52.53 341 GLU A CA 1
ATOM 2683 C C . GLU A 1 341 ? -14.782 26.578 4.778 1.00 52.53 341 GLU A C 1
ATOM 2685 O O . GLU A 1 341 ? -14.194 27.217 5.648 1.00 52.53 341 GLU A O 1
ATOM 2690 N N . ALA A 1 342 ? -15.688 25.648 5.099 1.00 54.94 342 ALA A N 1
ATOM 2691 C CA . ALA A 1 342 ? -16.008 25.230 6.460 1.00 54.94 342 ALA A CA 1
ATOM 2692 C C . ALA A 1 342 ? -14.802 24.666 7.245 1.00 54.94 342 ALA A C 1
ATOM 2694 O O . ALA A 1 342 ? -14.677 24.949 8.438 1.00 54.94 342 ALA A O 1
ATOM 2695 N N . GLU A 1 343 ? -13.883 23.937 6.602 1.00 48.59 343 GLU A N 1
ATOM 2696 C CA . GLU A 1 343 ? -12.714 23.331 7.267 1.00 48.59 343 GLU A CA 1
ATOM 2697 C C . GLU A 1 343 ? -11.625 24.351 7.633 1.00 48.59 343 GLU A C 1
ATOM 2699 O O . GLU A 1 343 ? -10.812 24.100 8.519 1.00 48.59 343 GLU A O 1
ATOM 2704 N N . GLN A 1 344 ? -11.631 25.537 7.020 1.00 47.62 344 GLN A N 1
ATOM 2705 C CA . GLN A 1 344 ? -10.664 26.599 7.321 1.00 47.62 344 GLN A CA 1
ATOM 2706 C C . GLN A 1 344 ? -11.064 27.453 8.534 1.00 47.62 344 GLN A C 1
ATOM 2708 O O . GLN A 1 344 ? -10.257 28.239 9.021 1.00 47.62 344 GLN A O 1
ATOM 2713 N N . SER A 1 345 ? -12.292 27.301 9.040 1.00 47.84 345 SER A N 1
ATOM 2714 C CA . SER A 1 345 ? -12.824 28.118 10.142 1.00 47.84 345 SER A CA 1
ATOM 2715 C C . SER A 1 345 ? -12.664 27.502 11.540 1.00 47.84 345 SER A C 1
ATOM 2717 O O . SER A 1 345 ? -12.989 28.158 12.528 1.00 47.84 345 SER A O 1
ATOM 2719 N N . LEU A 1 346 ? -12.156 26.265 11.638 1.00 49.19 346 LEU A N 1
ATOM 2720 C CA . LEU A 1 346 ? -11.965 25.543 12.906 1.00 49.19 346 LEU A CA 1
ATOM 2721 C C . LEU A 1 346 ? -10.495 25.244 13.266 1.00 49.19 346 LEU A C 1
ATOM 2723 O O . LEU A 1 346 ? -10.258 24.508 14.225 1.00 49.19 346 LEU A O 1
ATOM 2727 N N . ALA A 1 347 ? -9.527 25.809 12.536 1.00 41.75 347 ALA A N 1
ATOM 2728 C CA . ALA A 1 347 ? -8.096 25.681 12.835 1.00 41.75 347 ALA A CA 1
ATOM 2729 C C . ALA A 1 347 ? -7.550 26.868 13.642 1.00 41.75 347 ALA A C 1
ATOM 2731 O O . ALA A 1 347 ? -7.838 28.027 13.260 1.00 41.75 347 ALA A O 1
#